Protein AF-A0A2T2ZWM8-F1 (afdb_monomer_lite)

Secondary structure (DSSP, 8-state):
-----HHHHHHHHHHHHHHTT-HHHHHHHHHHHHHHS---GGG--GGGGTTTHHHHHHHHHHHHHHHT-SSHHHHHHHHHHHHHHHHHHHHHHHHHHHHHHHHHHHSPPPPGGGGGGGGTTHHHHHHHHHHHHHHHHHHHHTT-S--EEEEE-TTS-EEEEEEHHHHHHHHHHHHHHHHHHHHHHHHHHHHHHHHHS------GGGGGGHHHHHHHHHHHHHHHHHTT-HHHHHHHHHHHHHHHHHHHHHHHHHHHHHHTSGGG--GGGGGGS-S-SSS------

Radius of gyration: 24.02 Å; chains: 1; bounding box: 72×67×71 Å

pLDDT: mean 78.78, std 18.76, range [29.7, 98.19]

Foldseek 3Di:
DDPDDPVNLVVVLVVLVVVLPDPPVLVCVLVVVCVVDVQDLLRLFLCNLVSLLVLLLSLQVLLVNLVVDPDLVSSVSSLVSSVVSLVRSLVVLVVSVVSVVVSVVVDPQPDLQCLLRLLSNLQNLLSSLSSQLSSLVSLLVSLPAQDWDFDQDPPRDGPDTDGPSNVSNVVSLVSSVVSLVVSVVSVVVSVVSVVPDPDRDDAPSLVSNLNSLVSSLSSLVSNCVSVVDPVSVVVSVVSVVVSVVSCVVNVVVCVVCVVVVVRVDDVVCVVVPDPPPPDDPDDDD

InterPro domains:
  IPR004695 Transporter protein SLAC1/Mae1/ Ssu1/TehA [PF03595] (25-255)
  IPR038665 Voltage-dependent anion channel superfamily [G3DSA:1.50.10.150] (10-266)
  IPR051629 Sulfite Efflux Tellurite-Resistance Transporter [PTHR31686] (21-277)

Structure (mmCIF, N/CA/C/O backbone):
data_AF-A0A2T2ZWM8-F1
#
_entry.id   AF-A0A2T2ZWM8-F1
#
loop_
_atom_site.group_PDB
_atom_site.id
_atom_site.type_symbol
_atom_site.label_atom_id
_atom_site.label_alt_id
_atom_site.label_comp_id
_atom_site.label_asym_id
_atom_site.label_entity_id
_atom_site.label_seq_id
_atom_site.pdbx_PDB_ins_code
_atom_site.Cartn_x
_atom_site.Cartn_y
_atom_site.Cartn_z
_atom_site.occupancy
_atom_site.B_iso_or_equiv
_atom_site.auth_seq_id
_atom_site.auth_comp_id
_atom_site.auth_asym_id
_atom_site.auth_atom_id
_atom_site.pdbx_PDB_model_num
ATOM 1 N N . MET A 1 1 ? -12.147 -3.488 -20.708 1.00 29.70 1 MET A N 1
ATOM 2 C CA . MET A 1 1 ? -11.881 -2.432 -21.707 1.00 29.70 1 MET A CA 1
ATOM 3 C C . MET A 1 1 ? -12.624 -1.173 -21.261 1.00 29.70 1 MET A C 1
ATOM 5 O O . MET A 1 1 ? -13.787 -1.007 -21.587 1.00 29.70 1 MET A O 1
ATOM 9 N N . PHE A 1 2 ? -12.012 -0.356 -20.396 1.00 32.88 2 PHE A N 1
ATOM 10 C CA . PHE A 1 2 ? -12.621 0.887 -19.904 1.00 32.88 2 PHE A CA 1
ATOM 11 C C . PHE A 1 2 ? -12.216 2.037 -20.835 1.00 32.88 2 PHE A C 1
ATOM 13 O O . PHE A 1 2 ? -11.044 2.407 -20.893 1.00 32.88 2 PHE A O 1
ATOM 20 N N . PHE A 1 3 ? -13.181 2.581 -21.578 1.00 32.62 3 PHE A N 1
ATOM 21 C CA . PHE A 1 3 ? -13.020 3.799 -22.373 1.00 32.62 3 PHE A CA 1
ATOM 22 C C . PHE A 1 3 ? -12.905 5.008 -21.430 1.00 32.62 3 PHE A C 1
ATOM 24 O O . PHE A 1 3 ? -13.900 5.603 -21.030 1.00 32.62 3 PHE A O 1
ATOM 31 N N . ILE A 1 4 ? -11.679 5.366 -21.048 1.00 40.75 4 ILE A N 1
ATOM 32 C CA . ILE A 1 4 ? -11.388 6.660 -20.419 1.00 40.75 4 ILE A CA 1
ATOM 33 C C . ILE A 1 4 ? -11.165 7.664 -21.552 1.00 40.75 4 ILE A C 1
ATOM 35 O O . ILE A 1 4 ? -10.303 7.449 -22.405 1.00 40.75 4 ILE A O 1
ATOM 39 N N . SER A 1 5 ? -11.954 8.741 -21.576 1.00 34.94 5 SER A N 1
ATOM 40 C CA . SER A 1 5 ? -11.908 9.742 -22.645 1.00 34.94 5 SER A CA 1
ATOM 41 C C . SER A 1 5 ? -10.516 10.397 -22.773 1.00 34.94 5 SER A C 1
ATOM 43 O O . SER A 1 5 ? -9.810 10.558 -21.767 1.00 34.94 5 SER A O 1
ATOM 45 N N . PRO A 1 6 ? -10.110 10.839 -23.981 1.00 47.59 6 PRO A N 1
ATOM 46 C CA . PRO A 1 6 ? -8.816 11.498 -24.212 1.00 47.59 6 PRO A CA 1
ATOM 47 C C . PRO A 1 6 ? -8.603 12.734 -23.321 1.00 47.59 6 PRO A C 1
ATOM 49 O O . PRO A 1 6 ? -7.484 13.039 -22.907 1.00 47.59 6 PRO A O 1
ATOM 52 N N . PHE A 1 7 ? -9.698 13.411 -22.968 1.00 37.28 7 PHE A N 1
ATOM 53 C CA . PHE A 1 7 ? -9.708 14.618 -22.145 1.00 37.28 7 PHE A CA 1
ATOM 54 C C . PHE A 1 7 ? -9.433 14.335 -20.657 1.00 37.28 7 PHE A C 1
ATOM 56 O O . PHE A 1 7 ? -8.682 15.073 -20.015 1.00 37.28 7 PHE A O 1
ATOM 63 N N . LEU A 1 8 ? -9.964 13.230 -20.111 1.00 43.44 8 LEU A N 1
ATOM 64 C CA . LEU A 1 8 ? -9.622 12.784 -18.754 1.00 43.44 8 LEU A CA 1
ATOM 65 C C . LEU A 1 8 ? -8.164 12.323 -18.681 1.00 43.44 8 LEU A C 1
ATOM 67 O O . LEU A 1 8 ? -7.463 12.675 -17.735 1.00 43.44 8 LEU A O 1
ATOM 71 N N . ARG A 1 9 ? -7.676 11.620 -19.712 1.00 52.88 9 ARG A N 1
ATOM 72 C CA . ARG A 1 9 ? -6.282 11.156 -19.780 1.00 52.88 9 ARG A CA 1
ATOM 73 C C . ARG A 1 9 ? -5.297 12.330 -19.719 1.00 52.88 9 ARG A C 1
ATOM 75 O O . ARG A 1 9 ? -4.332 12.249 -18.972 1.00 52.88 9 ARG A O 1
ATOM 82 N N . SER A 1 10 ? -5.576 13.447 -20.397 1.00 44.19 10 SER A N 1
ATOM 83 C CA . SER A 1 10 ? -4.724 14.649 -20.360 1.00 44.19 10 SER A CA 1
ATOM 84 C C . SER A 1 10 ? -4.744 15.386 -19.013 1.00 44.19 10 SER A C 1
ATOM 86 O O . SER A 1 10 ? -3.714 15.917 -18.604 1.00 44.19 10 SER A O 1
ATOM 88 N N . ARG A 1 11 ? -5.882 15.430 -18.304 1.00 45.09 11 ARG A N 1
ATOM 89 C CA . ARG A 1 11 ? -5.982 16.085 -16.985 1.00 45.09 11 ARG A CA 1
ATOM 90 C C . ARG A 1 11 ? -5.386 15.247 -15.861 1.00 45.09 11 ARG A C 1
ATOM 92 O O . ARG A 1 11 ? -4.700 15.804 -15.014 1.00 45.09 11 ARG A O 1
ATOM 99 N N . THR A 1 12 ? -5.573 13.929 -15.866 1.00 49.12 12 THR A N 1
ATOM 100 C CA . THR A 1 12 ? -4.902 13.035 -14.907 1.00 49.12 12 THR A CA 1
ATOM 101 C C . THR A 1 12 ? -3.395 13.029 -15.144 1.00 49.12 12 THR A C 1
ATOM 103 O O . THR A 1 12 ? -2.633 13.098 -14.186 1.00 49.12 12 THR A O 1
ATOM 106 N N . LEU A 1 13 ? -2.961 13.061 -16.410 1.00 47.16 13 LEU A N 1
ATOM 107 C CA . LE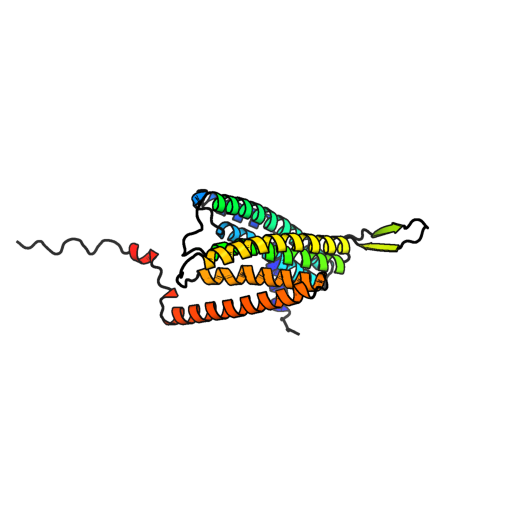U A 1 13 ? -1.557 13.248 -16.766 1.00 47.16 13 LEU A CA 1
ATOM 108 C C . LEU A 1 13 ? -1.027 14.588 -16.250 1.00 47.16 13 LEU A C 1
ATOM 110 O O . LEU A 1 13 ? 0.036 14.617 -15.648 1.00 47.16 13 LEU A O 1
ATOM 114 N N . LEU A 1 14 ? -1.770 15.686 -16.411 1.00 46.53 14 LEU A N 1
ATOM 115 C CA . LEU A 1 14 ? -1.386 17.003 -15.893 1.00 46.53 14 LEU A CA 1
ATOM 116 C C . LEU A 1 14 ? -1.375 17.074 -14.363 1.00 46.53 14 LEU A C 1
ATOM 118 O O . LEU A 1 14 ? -0.483 17.707 -13.818 1.00 46.53 14 LEU A O 1
ATOM 122 N N . ILE A 1 15 ? -2.306 16.428 -13.657 1.00 51.41 15 ILE A N 1
ATOM 123 C CA . ILE A 1 15 ? -2.359 16.403 -12.183 1.00 51.41 15 ILE A CA 1
ATOM 124 C C . ILE A 1 15 ? -1.225 15.546 -11.619 1.00 51.41 15 ILE A C 1
ATOM 126 O O . ILE A 1 15 ? -0.493 16.004 -10.751 1.00 51.41 15 ILE A O 1
ATOM 130 N N . VAL A 1 16 ? -1.002 14.348 -12.163 1.00 48.94 16 VAL A N 1
ATOM 131 C CA . VAL A 1 16 ? 0.116 13.494 -11.744 1.00 48.94 16 VAL A CA 1
ATOM 132 C C . VAL A 1 16 ? 1.445 14.171 -12.085 1.00 48.94 16 VAL A C 1
ATOM 134 O O . VAL A 1 16 ? 2.291 14.310 -11.212 1.00 48.94 16 VAL A O 1
ATOM 137 N N . THR A 1 17 ? 1.608 14.722 -13.293 1.00 48.53 17 THR A N 1
ATOM 138 C CA . THR A 1 17 ? 2.829 15.465 -13.658 1.00 48.53 17 THR A CA 1
ATOM 139 C C . THR A 1 17 ? 3.005 16.778 -12.888 1.00 48.53 17 THR A C 1
ATOM 141 O O . THR A 1 17 ? 4.141 17.192 -12.690 1.00 48.53 17 THR A O 1
ATOM 144 N N . SER A 1 18 ? 1.942 17.440 -12.414 1.00 46.66 18 SER A N 1
ATOM 145 C CA . SER A 1 18 ? 2.055 18.645 -11.570 1.00 46.66 18 SER A CA 1
ATOM 146 C C . SER A 1 18 ? 2.316 18.323 -10.098 1.00 46.66 18 SER A C 1
ATOM 148 O O . SER A 1 18 ? 3.098 19.035 -9.473 1.00 46.66 18 SER A O 1
ATOM 150 N N . SER A 1 19 ? 1.797 17.215 -9.564 1.00 49.31 19 SER A N 1
ATOM 151 C CA . SER A 1 19 ? 2.208 16.670 -8.260 1.00 49.31 19 SER A CA 1
ATOM 152 C C . SER A 1 19 ? 3.641 16.117 -8.276 1.00 49.31 19 SER A C 1
ATOM 154 O O . SER A 1 19 ? 4.326 16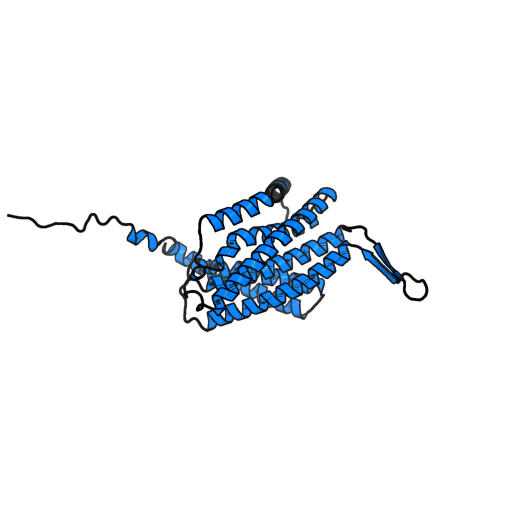.163 -7.259 1.00 49.31 19 SER A O 1
ATOM 156 N N . LEU A 1 20 ? 4.129 15.664 -9.437 1.00 51.44 20 LEU A N 1
ATOM 157 C CA . LEU A 1 20 ? 5.520 15.249 -9.665 1.00 51.44 20 LEU A CA 1
ATOM 158 C C . LEU A 1 20 ? 6.510 16.433 -9.746 1.00 51.44 20 LEU A C 1
ATOM 160 O O . LEU A 1 20 ? 7.710 16.228 -9.581 1.00 51.44 20 LEU A O 1
ATOM 164 N N . LYS A 1 21 ? 6.046 17.670 -9.995 1.00 47.12 21 LYS A N 1
ATOM 165 C CA . LYS A 1 21 ? 6.921 18.830 -10.271 1.00 47.12 21 LYS A CA 1
ATOM 166 C C . LYS A 1 21 ? 7.598 19.453 -9.050 1.00 47.12 21 LYS A C 1
ATOM 168 O O . LYS A 1 21 ? 8.451 20.317 -9.231 1.00 47.12 21 LYS A O 1
ATOM 173 N N . SER A 1 22 ? 7.287 19.045 -7.819 1.00 54.62 22 SER A N 1
ATOM 174 C CA . SER A 1 22 ? 8.101 19.491 -6.685 1.00 54.62 22 SER A CA 1
ATOM 175 C C . SER A 1 22 ? 8.043 18.528 -5.495 1.00 54.62 22 SER A C 1
ATOM 177 O O . SER A 1 22 ? 7.267 18.745 -4.563 1.00 54.62 22 SER A O 1
ATOM 179 N N . PRO A 1 23 ? 8.902 17.491 -5.457 1.00 60.31 23 PRO A N 1
ATOM 180 C CA . PRO A 1 23 ? 9.204 16.774 -4.211 1.00 60.31 23 PRO A CA 1
ATOM 181 C C . PRO A 1 23 ? 9.582 17.734 -3.063 1.00 60.31 23 PRO A C 1
ATOM 183 O O . PRO A 1 23 ? 9.291 17.460 -1.900 1.00 60.31 23 PRO A O 1
ATOM 186 N N . CYS A 1 24 ? 10.121 18.915 -3.390 1.00 52.25 24 CYS A N 1
ATOM 187 C CA . CYS A 1 24 ? 10.362 19.999 -2.442 1.00 52.25 24 CYS A CA 1
ATOM 188 C C . CYS A 1 24 ? 9.079 20.523 -1.775 1.00 52.25 24 CYS A C 1
ATOM 190 O O . CYS A 1 24 ? 9.106 20.809 -0.586 1.00 52.25 24 CYS A O 1
ATOM 192 N N . PHE A 1 25 ? 7.943 20.613 -2.477 1.00 59.38 25 PHE A N 1
ATOM 193 C CA . PHE A 1 25 ? 6.682 21.069 -1.874 1.00 59.38 25 PHE A CA 1
ATOM 194 C C . PHE A 1 25 ? 6.128 20.050 -0.868 1.00 59.38 25 PHE A C 1
ATOM 196 O O . PHE A 1 25 ? 5.630 20.435 0.189 1.00 59.38 25 PHE A O 1
ATOM 203 N N . PHE A 1 26 ? 6.291 18.751 -1.146 1.00 62.34 26 PHE A N 1
ATOM 204 C CA . PHE A 1 26 ? 5.959 17.675 -0.203 1.00 62.34 26 PHE A CA 1
ATOM 205 C C . PHE A 1 26 ? 6.828 17.721 1.059 1.00 62.34 26 PHE A C 1
ATOM 207 O O . PHE A 1 26 ? 6.301 17.638 2.171 1.00 62.34 26 PHE A O 1
ATOM 214 N N . LEU A 1 27 ? 8.141 17.908 0.898 1.00 61.75 27 LEU A N 1
ATOM 215 C CA . LEU A 1 27 ? 9.078 18.101 2.008 1.00 61.75 27 LEU A CA 1
ATOM 216 C C . LEU A 1 27 ? 8.726 19.348 2.831 1.00 61.75 27 LEU A C 1
ATOM 218 O O . LEU A 1 27 ? 8.598 19.259 4.048 1.00 61.75 27 LEU A O 1
ATOM 222 N N . ILE A 1 28 ? 8.495 20.490 2.176 1.00 61.53 28 ILE A N 1
ATOM 223 C CA . ILE A 1 28 ? 8.154 21.761 2.834 1.00 61.53 28 ILE A CA 1
ATOM 224 C C . ILE A 1 28 ? 6.822 21.651 3.582 1.00 61.53 28 ILE A C 1
ATOM 226 O O . ILE A 1 28 ? 6.737 22.090 4.725 1.00 61.53 28 ILE A O 1
ATOM 230 N N . SER A 1 29 ? 5.794 21.038 2.990 1.00 60.88 29 SER A N 1
ATOM 231 C CA . SER A 1 29 ? 4.493 20.852 3.644 1.00 60.88 29 SER A CA 1
ATOM 232 C C . SER A 1 29 ? 4.589 19.918 4.855 1.00 60.88 29 SER A C 1
ATOM 234 O O . SER A 1 29 ? 4.066 20.245 5.922 1.00 60.88 29 SER A O 1
ATOM 236 N N . SER A 1 30 ? 5.327 18.810 4.733 1.00 61.34 30 SER A N 1
ATOM 237 C CA . SER A 1 30 ? 5.521 17.847 5.827 1.00 61.34 30 SER A CA 1
ATOM 238 C C . SER A 1 30 ? 6.303 18.464 6.989 1.00 61.34 30 SER A C 1
ATOM 240 O O . SER A 1 30 ? 5.866 18.396 8.138 1.00 61.34 30 SER A O 1
ATOM 242 N N . ILE A 1 31 ? 7.415 19.144 6.692 1.00 64.25 31 ILE A N 1
ATOM 243 C CA . ILE A 1 31 ? 8.234 19.849 7.688 1.00 64.25 31 ILE A CA 1
ATOM 244 C C . ILE A 1 31 ? 7.425 20.983 8.331 1.00 64.25 31 ILE A C 1
ATOM 246 O O . ILE A 1 31 ? 7.411 21.112 9.553 1.00 64.25 31 ILE A O 1
ATOM 250 N N . SER A 1 32 ? 6.691 21.771 7.541 1.00 59.12 32 SER A N 1
ATOM 251 C CA . SER A 1 32 ? 5.863 22.870 8.050 1.00 59.12 32 SER A CA 1
ATOM 252 C C . SER A 1 32 ? 4.754 22.370 8.982 1.00 59.12 32 SER A C 1
ATOM 254 O O . SER A 1 32 ? 4.559 22.944 10.054 1.00 59.12 32 SER A O 1
ATOM 256 N N . SER A 1 33 ? 4.085 21.261 8.646 1.00 60.44 33 SER A N 1
ATOM 257 C CA . SER A 1 33 ? 3.062 20.649 9.504 1.00 60.44 33 SER A CA 1
ATOM 258 C C . SER A 1 33 ? 3.635 20.181 10.846 1.00 60.44 33 SER A C 1
ATOM 260 O O . SER A 1 33 ? 3.032 20.429 11.890 1.00 60.44 33 SER A O 1
ATOM 262 N N . ILE A 1 34 ? 4.811 19.543 10.833 1.00 62.50 34 ILE A N 1
ATOM 263 C CA . ILE A 1 34 ? 5.496 19.067 12.048 1.00 62.50 34 ILE A CA 1
ATOM 264 C C . ILE A 1 34 ? 5.968 20.246 12.911 1.00 62.50 34 ILE A C 1
ATOM 266 O O . ILE A 1 34 ? 5.839 20.217 14.134 1.00 62.50 34 ILE A O 1
ATOM 270 N N . HIS A 1 35 ? 6.473 21.317 12.294 1.00 58.19 35 HIS A N 1
ATOM 271 C CA . HIS A 1 35 ? 6.904 22.514 13.018 1.00 58.19 35 HIS A CA 1
ATOM 272 C C . HIS A 1 35 ? 5.746 23.266 13.678 1.00 58.19 35 HIS A C 1
ATOM 274 O O . HIS A 1 35 ? 5.922 23.841 14.754 1.00 58.19 35 HIS A O 1
ATOM 280 N N . ARG A 1 36 ? 4.572 23.284 13.038 1.00 56.03 36 ARG A N 1
ATOM 281 C CA . ARG A 1 36 ? 3.408 24.049 13.503 1.00 56.03 36 ARG A CA 1
ATOM 282 C C . ARG A 1 36 ? 2.653 23.349 14.631 1.00 56.03 36 ARG A C 1
ATOM 284 O O . ARG A 1 36 ? 2.129 24.016 15.518 1.00 56.03 36 ARG A O 1
ATOM 291 N N . HIS A 1 37 ? 2.642 22.021 14.625 1.00 54.88 37 HIS A N 1
ATOM 292 C CA . HIS A 1 37 ? 2.052 21.199 15.673 1.00 54.88 37 HIS A CA 1
ATOM 293 C C . HIS A 1 37 ? 3.162 20.392 16.326 1.00 54.88 37 HIS A C 1
ATOM 295 O O . HIS A 1 37 ? 3.385 19.270 15.906 1.00 54.88 37 HIS A O 1
ATOM 301 N N . ARG A 1 38 ? 3.875 20.953 17.315 1.00 55.53 38 ARG A N 1
ATOM 302 C CA . ARG A 1 38 ? 4.886 20.216 18.093 1.00 55.53 38 ARG A CA 1
ATOM 303 C C . ARG A 1 38 ? 4.198 19.114 18.904 1.00 55.53 38 ARG A C 1
ATOM 305 O O . ARG A 1 38 ? 3.709 19.413 19.997 1.00 55.53 38 ARG A O 1
ATOM 312 N N . PRO A 1 39 ? 4.125 17.862 18.425 1.00 58.22 39 PRO A N 1
ATOM 313 C CA . PRO A 1 39 ? 3.429 16.830 19.162 1.00 58.22 39 PRO A CA 1
ATOM 314 C C . PRO A 1 39 ? 4.366 16.444 20.304 1.00 58.22 39 PRO A C 1
ATOM 316 O O . PRO A 1 39 ? 5.527 16.101 20.076 1.00 58.22 39 PRO A O 1
ATOM 319 N N . GLN A 1 40 ? 3.902 16.519 21.548 1.00 58.97 40 GLN A N 1
ATOM 320 C CA . GLN A 1 40 ? 4.641 15.878 22.634 1.00 58.97 40 GLN A CA 1
ATOM 321 C C . GLN A 1 40 ? 4.774 14.383 22.298 1.00 58.97 40 GLN A C 1
ATOM 323 O O . GLN A 1 40 ? 3.848 13.806 21.732 1.00 58.97 40 GLN A O 1
ATOM 328 N N . LEU A 1 41 ? 5.891 13.734 22.646 1.00 56.03 41 LEU A N 1
ATOM 329 C CA . LEU A 1 41 ? 6.135 12.312 22.334 1.00 56.03 41 LEU A CA 1
ATOM 330 C C . LEU A 1 41 ? 4.973 11.391 22.761 1.00 56.03 41 LEU A C 1
ATOM 332 O O . LEU A 1 41 ? 4.642 10.438 22.056 1.00 56.03 41 LEU A O 1
ATOM 336 N N . GLN A 1 42 ? 4.282 11.735 23.851 1.00 51.78 42 GLN A N 1
ATOM 337 C CA . GLN A 1 42 ? 3.083 11.045 24.342 1.00 51.78 42 GLN A CA 1
ATOM 338 C C . GLN A 1 42 ? 1.875 11.134 23.386 1.00 51.78 42 GLN A C 1
ATOM 340 O O . GLN A 1 42 ? 1.053 10.218 23.331 1.00 51.78 42 GLN A O 1
ATOM 345 N N . GLN A 1 43 ? 1.783 12.213 22.606 1.00 58.97 43 GLN A N 1
ATOM 346 C CA . GLN A 1 43 ? 0.733 12.489 21.618 1.00 58.97 43 GLN A CA 1
ATOM 347 C C . GLN A 1 43 ? 1.101 12.011 20.204 1.00 58.97 43 GLN A C 1
ATOM 349 O O . GLN A 1 43 ? 0.341 12.235 19.260 1.00 58.97 43 GLN A O 1
ATOM 354 N N . THR A 1 44 ? 2.247 11.341 20.035 1.00 64.62 44 THR A N 1
ATOM 355 C CA . THR A 1 44 ? 2.645 10.746 18.753 1.00 64.62 44 THR A CA 1
ATOM 356 C C . THR A 1 44 ? 1.632 9.669 18.372 1.00 64.62 44 THR A C 1
ATOM 358 O O . THR A 1 44 ? 1.574 8.596 18.977 1.00 64.62 44 THR A O 1
ATOM 361 N N . THR A 1 45 ? 0.805 9.966 17.375 1.00 69.44 45 THR A N 1
ATOM 362 C CA . THR A 1 45 ? -0.177 9.035 16.817 1.00 69.44 45 THR A CA 1
ATOM 363 C C . THR A 1 45 ? 0.248 8.625 15.416 1.00 69.44 45 THR A C 1
ATOM 365 O O . THR A 1 45 ? 0.972 9.348 14.729 1.00 69.44 45 THR A O 1
ATOM 368 N N . ALA A 1 46 ? -0.256 7.484 14.948 1.00 71.31 46 ALA A N 1
ATOM 369 C CA . ALA A 1 46 ? -0.022 7.044 13.576 1.00 71.31 46 ALA A CA 1
ATOM 370 C C . ALA A 1 46 ? -0.601 8.015 12.518 1.00 71.31 46 ALA A C 1
ATOM 372 O O . ALA A 1 46 ? -0.303 7.885 11.335 1.00 71.31 46 ALA A O 1
ATOM 373 N N . ALA A 1 47 ? -1.357 9.042 12.931 1.00 73.62 47 ALA A N 1
ATOM 374 C CA . ALA A 1 47 ? -1.789 10.143 12.072 1.00 73.62 47 ALA A CA 1
ATOM 375 C C . ALA A 1 47 ? -0.621 10.962 11.490 1.00 73.62 47 ALA A C 1
ATOM 377 O O . ALA A 1 47 ? -0.797 11.609 10.461 1.00 73.62 47 ALA A O 1
ATOM 378 N N . LEU A 1 48 ? 0.584 10.893 12.072 1.00 80.25 48 LEU A N 1
ATOM 379 C CA . LEU A 1 48 ? 1.786 11.490 11.474 1.00 80.25 48 LEU A CA 1
ATOM 380 C C . LEU A 1 48 ? 2.126 10.901 10.096 1.00 80.25 48 LEU A C 1
ATOM 382 O O . LEU A 1 48 ? 2.834 11.540 9.324 1.00 80.25 48 LEU A O 1
ATOM 386 N N . LEU A 1 49 ? 1.588 9.725 9.756 1.00 81.31 49 LEU A N 1
ATOM 387 C CA . LEU A 1 49 ? 1.726 9.124 8.430 1.00 81.31 49 LEU A CA 1
ATOM 388 C C . LEU A 1 49 ? 0.869 9.817 7.360 1.00 81.31 49 LEU A C 1
ATOM 390 O O . LEU A 1 49 ? 1.186 9.708 6.179 1.00 81.31 49 LEU A O 1
ATOM 394 N N . LEU A 1 50 ? -0.187 10.547 7.736 1.00 80.75 50 LEU A N 1
ATOM 395 C CA . LEU A 1 50 ? -1.119 11.184 6.795 1.00 80.75 50 LEU A CA 1
ATOM 396 C C . LEU A 1 50 ? -0.461 12.125 5.766 1.00 80.75 50 LEU A C 1
ATOM 398 O O . LEU A 1 50 ? -0.854 12.049 4.606 1.00 80.75 50 LEU A O 1
ATOM 402 N N . PRO A 1 51 ? 0.519 12.986 6.110 1.00 78.19 51 PRO A N 1
ATOM 403 C CA . PRO A 1 51 ? 1.217 13.806 5.113 1.00 78.19 51 PRO A CA 1
ATOM 404 C C . PRO A 1 51 ? 2.210 13.021 4.240 1.00 78.19 51 PRO A C 1
ATOM 406 O O . PRO A 1 51 ? 2.539 13.468 3.144 1.00 78.19 51 PRO A O 1
ATOM 409 N N . VAL A 1 52 ? 2.675 11.853 4.692 1.00 83.88 52 VAL A N 1
ATOM 41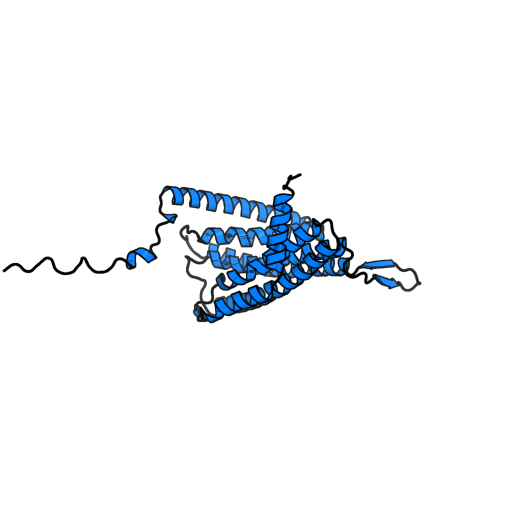0 C CA . VAL A 1 52 ? 3.740 11.081 4.026 1.00 83.88 52 VAL A CA 1
ATOM 411 C C . VAL A 1 52 ? 3.181 10.024 3.072 1.00 83.88 52 VAL A C 1
ATOM 413 O O . VAL A 1 52 ? 3.660 9.875 1.949 1.00 83.88 52 VAL A O 1
ATOM 416 N N . VAL A 1 53 ? 2.123 9.321 3.482 1.00 87.06 53 VAL A N 1
ATOM 417 C CA . VAL A 1 53 ? 1.464 8.262 2.697 1.00 87.06 53 VAL A CA 1
ATOM 418 C C . VAL A 1 53 ? 1.075 8.713 1.278 1.00 87.06 53 VAL A C 1
ATOM 420 O O . VAL A 1 53 ? 1.302 7.936 0.348 1.00 87.06 53 VAL A O 1
ATOM 423 N N . PRO A 1 54 ? 0.560 9.940 1.036 1.00 87.69 54 PRO A N 1
ATOM 424 C CA . PRO A 1 54 ? 0.238 10.404 -0.311 1.00 87.69 54 PRO A CA 1
ATOM 425 C C . PRO A 1 54 ? 1.419 10.367 -1.286 1.00 87.69 54 PRO A C 1
ATOM 427 O O . PRO A 1 54 ? 1.198 10.113 -2.466 1.00 87.69 54 PRO A O 1
ATOM 430 N N . ALA A 1 55 ? 2.660 10.560 -0.824 1.00 89.31 55 ALA A N 1
ATOM 431 C CA . ALA A 1 55 ? 3.843 10.454 -1.682 1.00 89.31 55 ALA A CA 1
ATOM 432 C C . ALA A 1 55 ? 4.067 9.008 -2.163 1.00 89.31 55 ALA A C 1
ATOM 434 O O . ALA A 1 55 ? 4.299 8.776 -3.350 1.00 89.31 55 ALA A O 1
ATOM 435 N N . VAL A 1 56 ? 3.905 8.026 -1.271 1.00 92.50 56 VAL A N 1
ATOM 436 C CA . VAL A 1 56 ? 4.001 6.592 -1.606 1.00 92.50 56 VAL A CA 1
ATOM 437 C C . VAL A 1 56 ? 2.844 6.167 -2.522 1.00 92.50 56 VAL A C 1
ATOM 439 O O . VAL A 1 56 ? 3.031 5.421 -3.484 1.00 92.50 56 VAL A O 1
ATOM 442 N N . VAL A 1 57 ? 1.638 6.698 -2.289 1.00 92.81 57 VAL A N 1
ATOM 443 C CA . VAL A 1 57 ? 0.476 6.472 -3.166 1.00 92.81 57 VAL A CA 1
ATOM 444 C C . VAL A 1 57 ? 0.693 7.072 -4.556 1.00 92.81 57 VAL A C 1
ATOM 446 O O . VAL A 1 57 ? 0.396 6.419 -5.561 1.00 92.81 57 VAL A O 1
ATOM 449 N N . ALA A 1 58 ? 1.238 8.287 -4.629 1.00 91.00 58 ALA A N 1
ATOM 450 C CA . ALA A 1 58 ? 1.579 8.944 -5.885 1.00 91.00 58 ALA A CA 1
ATOM 451 C C . ALA A 1 58 ? 2.643 8.157 -6.657 1.00 91.00 58 ALA A C 1
ATOM 453 O O . ALA A 1 58 ? 2.499 7.984 -7.864 1.00 91.00 58 ALA A O 1
ATOM 454 N N . SER A 1 59 ? 3.648 7.614 -5.967 1.00 94.62 59 SER A N 1
ATOM 455 C CA . SER A 1 59 ? 4.652 6.731 -6.565 1.00 94.62 59 SER A CA 1
ATOM 456 C C . SER A 1 59 ? 4.031 5.483 -7.207 1.00 94.62 59 SER A C 1
ATOM 458 O O . SER A 1 59 ? 4.238 5.228 -8.394 1.00 94.62 59 SER A O 1
ATOM 460 N N . ALA A 1 60 ? 3.197 4.744 -6.469 1.00 95.00 60 ALA A N 1
ATOM 461 C CA . ALA A 1 60 ? 2.513 3.567 -7.006 1.00 95.00 60 ALA A CA 1
ATOM 462 C C . ALA A 1 60 ? 1.639 3.906 -8.224 1.00 95.00 60 ALA A C 1
ATOM 464 O O . ALA A 1 60 ? 1.647 3.204 -9.237 1.00 95.00 60 ALA A O 1
ATOM 465 N N . SER A 1 61 ? 0.894 5.011 -8.128 1.00 94.31 61 SER A N 1
ATOM 466 C CA . SER A 1 61 ? 0.030 5.501 -9.205 1.00 94.31 61 SER A CA 1
ATOM 467 C C . SER A 1 61 ? 0.848 5.907 -10.431 1.00 94.31 61 SER A C 1
ATOM 469 O O . SER A 1 61 ? 0.448 5.626 -11.559 1.00 94.31 61 SER A O 1
ATOM 471 N N . GLY A 1 62 ? 2.013 6.521 -10.216 1.00 91.31 62 GLY A N 1
ATOM 472 C CA . GLY A 1 62 ? 2.976 6.859 -11.255 1.00 91.31 62 GLY A CA 1
ATOM 473 C C . GLY A 1 62 ? 3.538 5.623 -11.955 1.00 91.31 62 GLY A C 1
ATOM 474 O O . GLY A 1 62 ? 3.642 5.629 -13.176 1.00 91.31 62 GLY A O 1
ATOM 475 N N . GLY A 1 63 ? 3.781 4.525 -11.232 1.00 93.50 63 GLY A N 1
ATOM 476 C CA . GLY A 1 63 ? 4.144 3.236 -11.829 1.00 93.50 63 GLY A CA 1
ATOM 477 C C . GLY A 1 63 ? 3.045 2.650 -12.725 1.00 93.50 63 GLY A C 1
ATOM 478 O O . GLY A 1 63 ? 3.322 2.182 -13.826 1.00 93.50 63 GLY A O 1
ATOM 479 N N . ILE A 1 64 ? 1.777 2.713 -12.311 1.00 94.62 64 ILE A N 1
ATOM 480 C CA . ILE A 1 64 ? 0.646 2.283 -13.161 1.00 94.62 64 ILE A CA 1
ATOM 481 C C . ILE A 1 64 ? 0.527 3.186 -14.396 1.00 94.62 64 ILE A C 1
ATOM 483 O O . ILE A 1 64 ? 0.306 2.709 -15.509 1.00 94.62 64 ILE A O 1
ATOM 487 N N . LEU A 1 65 ? 0.688 4.498 -14.211 1.00 92.88 65 LEU A N 1
ATOM 488 C CA . LEU A 1 65 ? 0.626 5.473 -15.293 1.00 92.88 65 LEU A CA 1
ATOM 489 C C . LEU A 1 65 ? 1.761 5.271 -16.300 1.00 92.88 65 LEU A C 1
ATOM 491 O O . LEU A 1 65 ? 1.501 5.285 -17.499 1.00 92.88 65 LEU A O 1
ATOM 495 N N . ALA A 1 66 ? 2.990 5.051 -15.830 1.00 91.75 66 ALA A N 1
ATOM 496 C CA . ALA A 1 66 ? 4.162 4.831 -16.670 1.00 91.75 66 ALA A CA 1
ATOM 497 C C . ALA A 1 66 ? 3.980 3.628 -17.607 1.00 91.75 66 ALA A C 1
ATOM 499 O O . ALA A 1 66 ? 4.315 3.735 -18.783 1.00 91.75 66 ALA A O 1
ATOM 500 N N . ALA A 1 67 ? 3.348 2.549 -17.129 1.00 92.44 67 ALA A N 1
ATOM 501 C CA . ALA A 1 67 ? 3.004 1.380 -17.945 1.00 92.44 67 ALA A CA 1
ATOM 502 C C . ALA A 1 67 ? 1.998 1.687 -19.074 1.00 92.44 67 ALA A C 1
ATOM 504 O O . ALA A 1 67 ? 1.961 1.001 -20.090 1.00 92.44 67 ALA A O 1
ATOM 505 N N . ALA A 1 68 ? 1.154 2.708 -18.901 1.00 92.12 68 ALA A N 1
ATOM 506 C CA . ALA A 1 68 ? 0.098 3.066 -19.847 1.00 92.12 68 ALA A CA 1
ATOM 507 C C . ALA A 1 68 ? 0.492 4.192 -20.823 1.00 92.12 68 ALA A C 1
ATOM 509 O O . ALA A 1 68 ? -0.325 4.583 -21.670 1.00 92.12 68 ALA A O 1
ATOM 510 N N . LEU A 1 69 ? 1.698 4.761 -20.689 1.00 88.62 69 LEU A N 1
ATOM 511 C CA . LEU A 1 69 ? 2.148 5.886 -21.504 1.00 88.62 69 LEU A CA 1
ATOM 512 C C . LEU A 1 69 ? 2.690 5.426 -22.864 1.00 88.62 69 LEU A C 1
ATOM 514 O O . LEU A 1 69 ? 3.576 4.579 -22.910 1.00 88.62 69 LEU A O 1
ATOM 518 N N . PRO A 1 70 ? 2.232 6.026 -23.981 1.00 87.00 70 PRO A N 1
ATOM 519 C CA . PRO A 1 70 ? 2.683 5.632 -25.317 1.00 87.00 70 PRO A CA 1
ATOM 520 C C . PRO A 1 70 ? 4.095 6.141 -25.636 1.00 87.00 70 PRO A C 1
ATOM 522 O O . PRO A 1 70 ? 4.815 5.550 -26.433 1.00 87.00 70 PRO A O 1
ATOM 525 N N . THR A 1 71 ? 4.502 7.264 -25.038 1.00 90.38 71 THR A N 1
ATOM 526 C CA . THR A 1 71 ? 5.803 7.886 -25.294 1.00 90.38 71 THR A CA 1
ATOM 527 C C . THR A 1 71 ? 6.823 7.402 -24.271 1.00 90.38 71 THR A C 1
ATOM 529 O O . THR A 1 71 ? 6.711 7.731 -23.089 1.00 90.38 71 THR A O 1
ATOM 532 N N . ARG A 1 72 ? 7.874 6.715 -24.737 1.00 88.75 72 ARG A N 1
ATOM 533 C CA . ARG A 1 72 ? 8.964 6.201 -23.887 1.00 88.75 72 ARG A CA 1
ATOM 534 C C . ARG A 1 72 ? 9.592 7.276 -22.998 1.00 88.75 72 ARG A C 1
ATOM 536 O O . ARG A 1 72 ? 9.804 7.032 -21.819 1.00 88.75 72 ARG A O 1
ATOM 543 N N . SER A 1 73 ? 9.841 8.473 -23.534 1.00 87.25 73 SER A N 1
ATOM 544 C CA . SER A 1 73 ? 10.405 9.586 -22.754 1.00 87.25 73 SER A CA 1
ATOM 545 C C . SER A 1 73 ? 9.524 9.947 -21.549 1.00 87.25 73 SER A C 1
ATOM 547 O O . SER A 1 73 ? 10.014 9.971 -20.423 1.00 87.25 73 SER A O 1
ATOM 549 N N . HIS A 1 74 ? 8.211 10.115 -21.748 1.00 87.44 74 HIS A N 1
ATOM 550 C CA . HIS A 1 74 ? 7.280 10.391 -20.650 1.00 87.44 74 HIS A CA 1
ATOM 551 C C . HIS A 1 74 ? 7.174 9.225 -19.658 1.00 87.44 74 HIS A C 1
ATOM 553 O O . HIS A 1 74 ? 7.083 9.465 -18.453 1.00 87.44 74 HIS A O 1
ATOM 559 N N . ALA A 1 75 ? 7.200 7.979 -20.140 1.00 89.06 75 ALA A N 1
ATOM 560 C CA . ALA A 1 75 ? 7.179 6.793 -19.286 1.00 89.06 75 ALA A CA 1
ATOM 561 C C . ALA A 1 75 ? 8.418 6.736 -18.378 1.00 89.06 75 ALA A C 1
ATOM 563 O O . ALA A 1 75 ? 8.284 6.581 -17.167 1.00 89.06 75 ALA A O 1
ATOM 564 N N . VAL A 1 76 ? 9.607 6.973 -18.939 1.00 89.88 76 VAL A N 1
ATOM 565 C CA . VAL A 1 76 ? 10.878 7.006 -18.202 1.00 89.88 76 VAL A CA 1
ATOM 566 C C . VAL A 1 76 ? 10.913 8.147 -17.185 1.00 89.88 76 VAL A C 1
ATOM 568 O O . VAL A 1 76 ? 11.276 7.920 -16.033 1.00 89.88 76 VAL A O 1
ATOM 571 N N . THR A 1 77 ? 10.501 9.363 -17.557 1.00 88.00 77 THR A N 1
ATOM 572 C CA . THR A 1 77 ? 10.436 10.480 -16.599 1.00 88.00 77 THR A CA 1
ATOM 573 C C . THR A 1 77 ? 9.481 10.161 -15.452 1.00 88.00 77 THR A C 1
ATOM 575 O O . THR A 1 77 ? 9.839 10.348 -14.291 1.00 88.00 77 THR A O 1
ATOM 578 N N . THR A 1 78 ? 8.299 9.619 -15.761 1.00 89.06 78 THR A N 1
ATOM 579 C CA . THR A 1 78 ? 7.310 9.225 -14.746 1.00 89.06 78 THR A CA 1
ATOM 580 C C . THR A 1 78 ? 7.863 8.135 -13.828 1.00 89.06 78 THR A C 1
ATOM 582 O O . THR A 1 78 ? 7.698 8.230 -12.612 1.00 89.06 78 THR A O 1
ATOM 585 N N . LEU A 1 79 ? 8.567 7.140 -14.378 1.00 92.81 79 LEU A N 1
ATOM 586 C CA . LEU A 1 79 ? 9.226 6.075 -13.621 1.00 92.81 79 LEU A CA 1
ATOM 587 C C . LEU A 1 79 ? 10.264 6.644 -12.642 1.00 92.81 79 LEU A C 1
ATOM 589 O O . LEU A 1 79 ? 10.188 6.370 -11.445 1.00 92.81 79 LEU A O 1
ATOM 593 N N . ILE A 1 80 ? 11.184 7.488 -13.124 1.00 92.00 80 ILE A N 1
ATOM 594 C CA . ILE A 1 80 ? 12.235 8.107 -12.297 1.00 92.00 80 ILE A CA 1
ATOM 595 C C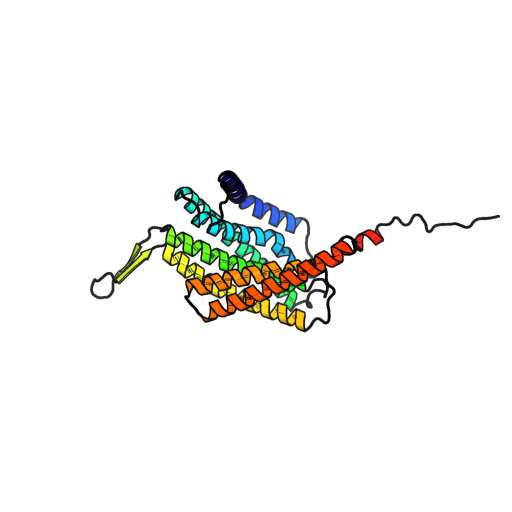 . ILE A 1 80 ? 11.615 8.924 -11.165 1.00 92.00 80 ILE A C 1
ATOM 597 O O . ILE A 1 80 ? 11.992 8.764 -10.005 1.00 92.00 80 ILE A O 1
ATOM 601 N N . THR A 1 81 ? 10.638 9.785 -11.466 1.00 89.12 81 THR A N 1
ATOM 602 C CA . THR A 1 81 ? 10.020 10.596 -10.410 1.00 89.12 81 THR A CA 1
ATOM 603 C C . THR A 1 81 ? 9.246 9.735 -9.413 1.00 89.12 81 THR A C 1
ATOM 605 O O . THR A 1 81 ? 9.242 10.035 -8.222 1.00 89.12 81 THR A O 1
ATOM 608 N N . SER A 1 82 ? 8.645 8.633 -9.861 1.00 93.31 82 SER A N 1
ATOM 609 C CA . SER A 1 82 ? 7.956 7.698 -8.971 1.00 93.31 82 SER A CA 1
ATOM 610 C C . SER A 1 82 ? 8.923 6.979 -8.028 1.00 93.31 82 SER A C 1
ATOM 612 O O . SER A 1 82 ? 8.599 6.834 -6.851 1.00 93.31 82 SER A O 1
ATOM 614 N N . TYR A 1 83 ? 10.128 6.610 -8.478 1.00 95.38 83 TYR A N 1
ATOM 615 C CA . TYR A 1 83 ? 11.183 6.096 -7.592 1.00 95.38 83 TYR A CA 1
ATOM 616 C C . TYR A 1 83 ? 11.633 7.136 -6.557 1.00 95.38 83 TYR A C 1
ATOM 618 O O . TYR A 1 83 ? 11.802 6.799 -5.387 1.00 95.38 83 TYR A O 1
ATOM 626 N N . VAL A 1 84 ? 11.772 8.408 -6.948 1.00 93.31 84 VAL A N 1
ATOM 627 C CA . VAL A 1 84 ? 12.122 9.496 -6.012 1.00 93.31 84 VAL A CA 1
ATOM 628 C C . VAL A 1 84 ? 11.029 9.691 -4.957 1.00 93.31 84 VAL A C 1
ATOM 630 O O . VAL A 1 84 ? 11.330 9.783 -3.767 1.00 93.31 84 VAL A O 1
ATOM 633 N N . LEU A 1 85 ? 9.758 9.717 -5.369 1.00 89.50 85 LEU A N 1
ATOM 634 C CA . LEU A 1 85 ? 8.619 9.827 -4.451 1.00 89.50 85 LEU A CA 1
ATOM 635 C C . LEU A 1 85 ? 8.512 8.618 -3.519 1.00 89.50 85 LEU A C 1
ATOM 637 O O . LEU A 1 85 ? 8.195 8.793 -2.345 1.00 89.50 85 LEU A O 1
ATOM 641 N N . TRP A 1 86 ? 8.807 7.417 -4.026 1.00 95.44 86 TRP A N 1
ATOM 642 C CA . TRP A 1 86 ? 8.876 6.207 -3.213 1.00 95.44 86 TRP A CA 1
ATOM 643 C C . TRP A 1 86 ? 9.950 6.334 -2.136 1.00 95.44 86 TRP A C 1
ATOM 645 O O . TRP A 1 86 ? 9.644 6.193 -0.960 1.00 95.44 86 TRP A O 1
ATOM 655 N N . GLY A 1 87 ? 11.183 6.677 -2.524 1.00 94.31 87 GLY A N 1
ATOM 656 C CA . GLY A 1 87 ? 12.304 6.802 -1.593 1.00 94.31 87 GLY A CA 1
ATOM 657 C C . GLY A 1 87 ? 12.049 7.849 -0.511 1.00 94.31 87 GLY A C 1
ATOM 658 O O . GLY A 1 87 ? 12.277 7.581 0.667 1.00 94.31 87 GLY A O 1
ATOM 659 N N . LEU A 1 88 ? 11.510 9.017 -0.881 1.00 90.00 88 LEU A N 1
ATOM 660 C CA . LEU A 1 88 ? 11.121 10.047 0.085 1.00 90.00 88 LEU A CA 1
ATOM 661 C C . LEU A 1 88 ? 10.009 9.553 1.017 1.00 90.00 88 LEU A C 1
ATOM 663 O O . LEU A 1 88 ? 10.160 9.610 2.236 1.00 90.00 88 LEU A O 1
ATOM 667 N N . GLY A 1 89 ? 8.903 9.063 0.454 1.00 89.81 89 GLY A N 1
ATOM 668 C CA . GLY A 1 89 ? 7.744 8.630 1.229 1.00 89.81 89 GLY A CA 1
ATOM 669 C C . GLY A 1 89 ? 8.074 7.481 2.179 1.00 89.81 89 GLY A C 1
ATOM 670 O O . GLY A 1 89 ? 7.744 7.548 3.360 1.00 89.81 89 GLY A O 1
ATOM 671 N N . GLU A 1 90 ? 8.785 6.465 1.695 1.00 94.50 90 GLU A N 1
ATOM 672 C CA . GLU A 1 90 ? 9.112 5.280 2.483 1.00 94.50 90 GLU A CA 1
ATOM 673 C C . GLU A 1 90 ? 10.132 5.586 3.583 1.00 94.50 90 GLU A C 1
ATOM 675 O O . GLU A 1 90 ? 9.980 5.109 4.706 1.00 94.50 90 GLU A O 1
ATOM 680 N N . THR A 1 91 ? 11.118 6.453 3.321 1.00 92.75 91 THR A N 1
ATOM 681 C CA . THR A 1 91 ? 12.102 6.856 4.342 1.00 92.75 91 THR A CA 1
ATOM 682 C C . THR A 1 91 ? 11.421 7.570 5.508 1.00 92.75 91 THR A C 1
ATOM 684 O O . THR A 1 91 ? 11.609 7.192 6.666 1.00 92.75 91 THR A O 1
ATOM 687 N N . PHE A 1 92 ? 10.577 8.571 5.229 1.00 89.44 92 PHE A N 1
ATOM 688 C CA . PHE A 1 92 ? 9.850 9.271 6.292 1.00 89.44 92 PHE A CA 1
ATOM 689 C C . PHE A 1 92 ? 8.834 8.363 6.989 1.00 89.44 92 PHE A C 1
ATOM 691 O O . PHE A 1 92 ? 8.683 8.455 8.210 1.00 89.44 92 PHE A O 1
ATOM 698 N N . ALA A 1 93 ? 8.174 7.464 6.253 1.00 91.38 93 ALA A N 1
ATOM 699 C CA . ALA A 1 93 ? 7.272 6.485 6.843 1.00 91.38 93 ALA A CA 1
ATOM 700 C C . ALA A 1 93 ? 8.018 5.565 7.818 1.00 91.38 93 ALA A C 1
ATOM 702 O O . ALA A 1 93 ? 7.557 5.401 8.945 1.00 91.38 93 ALA A O 1
ATOM 703 N N . CYS A 1 94 ? 9.195 5.052 7.446 1.00 92.12 94 CYS A N 1
ATOM 704 C CA . CYS A 1 94 ? 10.049 4.245 8.320 1.00 92.12 94 CYS A CA 1
ATOM 705 C C . CYS A 1 94 ? 10.438 4.993 9.603 1.00 92.12 94 CYS A C 1
ATOM 707 O O . CYS A 1 94 ? 10.309 4.440 10.696 1.00 92.12 94 CYS A O 1
ATOM 709 N N . CYS A 1 95 ? 10.850 6.263 9.502 1.00 90.31 95 CYS A N 1
ATOM 710 C CA . CYS A 1 95 ? 11.163 7.084 10.676 1.00 90.31 95 CYS A CA 1
ATOM 711 C C . CYS A 1 95 ? 9.951 7.242 11.608 1.00 90.31 95 CYS A C 1
ATOM 713 O O . CYS A 1 95 ? 10.074 7.085 12.823 1.00 90.31 95 CYS A O 1
ATOM 715 N N . ILE A 1 96 ? 8.769 7.520 11.052 1.00 88.38 96 ILE A N 1
ATOM 716 C CA . ILE A 1 96 ? 7.532 7.672 11.831 1.00 88.38 96 ILE A CA 1
ATOM 717 C C . ILE A 1 96 ? 7.109 6.337 12.453 1.00 88.38 96 ILE A C 1
ATOM 719 O O . ILE A 1 96 ? 6.703 6.317 13.614 1.00 88.38 96 ILE A O 1
ATOM 723 N N . LEU A 1 97 ? 7.231 5.224 11.726 1.00 90.00 97 LEU A N 1
ATOM 724 C CA . LEU A 1 97 ? 6.947 3.882 12.240 1.00 90.00 97 LEU A CA 1
ATOM 725 C C . LEU A 1 97 ? 7.862 3.532 13.411 1.00 90.00 97 LEU A C 1
ATOM 727 O O . LEU A 1 97 ? 7.371 3.019 14.411 1.00 90.00 97 LEU A O 1
ATOM 731 N N . ALA A 1 98 ? 9.156 3.844 13.326 1.00 89.12 98 ALA A N 1
ATOM 732 C CA . ALA A 1 98 ? 10.099 3.614 14.418 1.00 89.12 98 ALA A CA 1
ATOM 733 C C . ALA A 1 98 ? 9.721 4.419 15.674 1.00 89.12 98 ALA A C 1
ATOM 735 O O . ALA A 1 98 ? 9.663 3.864 16.774 1.00 89.12 98 ALA A O 1
ATOM 736 N N . LEU A 1 99 ? 9.384 5.704 15.514 1.00 86.25 99 LEU A N 1
ATOM 737 C CA . LEU A 1 99 ? 8.915 6.553 16.616 1.00 86.25 99 LEU A CA 1
ATOM 738 C C . LEU A 1 99 ? 7.597 6.043 17.214 1.00 86.25 99 LEU A C 1
ATOM 740 O O . LEU A 1 99 ? 7.434 6.007 18.434 1.00 86.25 99 LEU A O 1
ATOM 744 N N . TYR A 1 100 ? 6.659 5.619 16.367 1.00 85.50 100 TYR A N 1
ATOM 745 C CA . TYR A 1 100 ? 5.376 5.079 16.805 1.00 85.50 100 TYR A CA 1
ATOM 746 C C . TYR A 1 100 ? 5.533 3.736 17.524 1.00 85.50 100 TYR A C 1
ATOM 748 O O . TYR A 1 100 ? 4.913 3.523 18.565 1.00 85.50 100 TYR A O 1
ATOM 756 N N . PHE A 1 101 ? 6.402 2.856 17.026 1.00 85.56 101 PHE A N 1
ATOM 757 C CA . PHE A 1 101 ? 6.732 1.588 17.668 1.00 85.56 101 PHE A CA 1
ATOM 758 C C . PHE A 1 101 ? 7.350 1.809 19.049 1.00 85.56 101 PHE A C 1
ATOM 760 O O . PHE A 1 101 ? 6.895 1.219 20.027 1.00 85.56 101 PHE A O 1
ATOM 767 N N . HIS A 1 102 ? 8.301 2.740 19.165 1.00 85.00 102 HIS A N 1
ATOM 768 C CA . HIS A 1 102 ? 8.862 3.125 20.458 1.00 85.00 102 HIS A CA 1
ATOM 769 C C . HIS A 1 102 ? 7.783 3.656 21.416 1.00 85.00 102 HIS A C 1
ATOM 771 O O . HIS A 1 102 ? 7.716 3.247 22.575 1.00 85.00 102 HIS A O 1
ATOM 777 N N . ARG A 1 103 ? 6.864 4.497 20.925 1.00 84.62 103 ARG A N 1
ATOM 778 C CA . ARG A 1 103 ? 5.721 4.988 21.710 1.00 84.62 103 ARG A CA 1
ATOM 779 C C . ARG A 1 103 ? 4.814 3.852 22.191 1.00 84.62 103 ARG A C 1
ATOM 781 O O . ARG A 1 103 ? 4.314 3.939 23.306 1.00 84.62 103 ARG A O 1
ATOM 788 N N . LEU A 1 104 ? 4.592 2.807 21.393 1.00 82.38 104 LEU A N 1
ATOM 789 C CA . LEU A 1 104 ? 3.815 1.627 21.804 1.00 82.38 104 LEU A CA 1
ATOM 790 C C . LEU A 1 104 ? 4.541 0.751 22.834 1.00 82.38 104 LEU A C 1
ATOM 792 O O . LEU A 1 104 ? 3.880 0.063 23.603 1.00 82.38 104 LEU A O 1
ATOM 796 N N . MET A 1 105 ? 5.876 0.777 22.866 1.00 82.25 105 MET A N 1
ATOM 797 C CA . MET A 1 105 ? 6.660 0.081 23.892 1.00 82.25 105 MET A CA 1
ATOM 798 C C . MET A 1 105 ? 6.634 0.810 25.240 1.00 82.25 105 MET A C 1
ATOM 800 O O . MET A 1 105 ? 6.598 0.168 26.284 1.00 82.25 105 MET A O 1
ATOM 804 N N . VAL A 1 106 ? 6.666 2.146 25.223 1.00 80.75 106 VAL A N 1
ATOM 805 C CA . VAL A 1 106 ? 6.760 2.975 26.441 1.00 80.75 106 VAL A CA 1
ATOM 806 C C . VAL A 1 106 ? 5.385 3.339 27.011 1.00 80.75 106 VAL A C 1
ATOM 808 O O . VAL A 1 106 ? 5.237 3.535 28.217 1.00 80.75 106 VAL A O 1
ATOM 811 N N . HIS A 1 107 ? 4.361 3.435 26.164 1.00 75.81 107 HIS A N 1
ATOM 812 C CA . HIS A 1 107 ? 3.013 3.839 26.554 1.00 75.81 107 HIS A CA 1
ATOM 813 C C . HIS A 1 107 ? 1.976 2.785 26.166 1.00 75.81 107 HIS A C 1
ATOM 815 O O . HIS A 1 107 ? 2.138 2.058 25.191 1.00 75.81 107 HIS A O 1
ATOM 821 N N . GLN A 1 108 ? 0.862 2.749 26.903 1.00 72.50 108 GLN A N 1
ATOM 822 C CA . GLN A 1 108 ? -0.253 1.844 26.612 1.00 72.50 108 GLN A CA 1
ATOM 823 C C . GLN A 1 108 ? -0.824 2.071 25.199 1.00 72.50 108 GLN A C 1
ATOM 825 O O . GLN A 1 108 ? -0.643 3.137 24.589 1.00 72.50 108 GLN A O 1
ATOM 830 N N . LEU A 1 109 ? -1.542 1.065 24.685 1.00 72.31 109 LEU A N 1
ATOM 831 C CA . LEU A 1 109 ? -2.256 1.147 23.408 1.00 72.31 109 LEU A CA 1
ATOM 832 C C . LEU A 1 109 ? -3.107 2.433 23.325 1.00 72.31 109 LEU A C 1
ATOM 834 O O . LEU A 1 109 ? -3.555 2.944 24.356 1.00 72.31 109 LEU A O 1
ATOM 838 N N . PRO A 1 110 ? -3.314 2.995 22.117 1.00 70.12 110 PRO A N 1
ATOM 839 C CA . PRO A 1 110 ? -4.163 4.169 21.949 1.00 70.12 110 PRO A CA 1
ATOM 840 C C . PRO A 1 110 ? -5.549 3.973 22.593 1.00 70.12 110 PRO A C 1
ATOM 842 O O . PRO A 1 110 ? -6.046 2.845 22.622 1.00 70.12 110 PRO A O 1
ATOM 845 N N . PRO A 1 111 ? -6.198 5.053 23.072 1.00 68.38 111 PRO A N 1
ATOM 846 C CA . PRO A 1 111 ? -7.566 4.991 23.586 1.00 68.38 111 PRO A CA 1
ATOM 847 C C . PRO A 1 111 ? -8.506 4.276 22.608 1.00 68.38 111 PRO A C 1
ATOM 849 O O . PRO A 1 111 ? -8.311 4.363 21.395 1.00 68.38 111 PRO A O 1
ATOM 852 N N . ARG A 1 112 ? -9.557 3.616 23.118 1.00 67.31 112 ARG A N 1
ATOM 853 C CA . ARG A 1 112 ? -10.479 2.778 22.317 1.00 67.31 112 ARG A CA 1
ATOM 854 C C . ARG A 1 112 ? -11.034 3.482 21.073 1.00 67.31 112 ARG A C 1
ATOM 856 O O . ARG A 1 112 ? -11.256 2.851 20.047 1.00 67.31 112 ARG A O 1
ATOM 863 N N . GLU A 1 113 ? -11.224 4.793 21.153 1.00 65.12 113 GLU A N 1
ATOM 864 C CA . GLU A 1 113 ? -11.728 5.641 20.067 1.00 65.12 113 GLU A CA 1
ATOM 865 C C . GLU A 1 113 ? -10.766 5.742 18.874 1.00 65.12 113 GLU A C 1
ATOM 867 O O . GLU A 1 113 ? -11.200 5.933 17.737 1.00 65.12 113 GLU A O 1
ATOM 872 N N . LEU A 1 114 ? -9.467 5.570 19.130 1.00 68.56 114 LEU A N 1
ATOM 873 C CA . LEU A 1 114 ? -8.373 5.668 18.168 1.00 68.56 114 LEU A CA 1
ATOM 874 C C . LEU A 1 114 ? -7.795 4.301 17.795 1.00 68.56 114 LEU A C 1
ATOM 876 O O . LEU A 1 114 ? -6.767 4.245 17.121 1.00 68.56 114 LEU A O 1
ATOM 880 N N . ILE A 1 115 ? -8.430 3.193 18.183 1.00 75.94 115 ILE A N 1
ATOM 881 C CA . ILE A 1 115 ? -7.902 1.848 17.918 1.00 75.94 115 ILE A CA 1
ATOM 882 C C . ILE A 1 115 ? -7.718 1.557 16.425 1.00 75.94 115 ILE A C 1
ATOM 884 O O . ILE A 1 115 ? -6.800 0.843 16.030 1.00 75.94 115 ILE A O 1
ATOM 888 N N . VAL A 1 116 ? -8.533 2.192 15.579 1.00 79.19 116 VAL A N 1
ATOM 889 C CA . VAL A 1 116 ? -8.416 2.092 14.119 1.00 79.19 116 VAL A CA 1
ATOM 890 C C . VAL A 1 116 ? -7.052 2.584 13.623 1.00 79.19 116 VAL A C 1
ATOM 892 O O . VAL A 1 116 ? -6.520 2.070 12.643 1.00 79.19 116 VAL A O 1
ATOM 895 N N . SER A 1 117 ? -6.435 3.532 14.337 1.00 80.06 117 SER A N 1
ATOM 896 C CA . SER A 1 117 ? -5.120 4.072 13.983 1.00 80.06 117 SER A CA 1
ATOM 897 C C . SER A 1 117 ? -3.992 3.038 14.068 1.00 80.06 117 SER A C 1
ATOM 899 O O . SER A 1 117 ? -2.971 3.214 13.411 1.00 80.06 117 SER A O 1
ATOM 901 N N . VAL A 1 118 ? -4.188 1.931 14.793 1.00 81.94 118 VAL A N 1
ATOM 902 C CA . VAL A 1 118 ? -3.200 0.845 14.919 1.00 81.94 118 VAL A CA 1
ATOM 903 C C . VAL A 1 118 ? -3.013 0.090 13.592 1.00 81.94 118 VAL A C 1
ATOM 905 O O . VAL A 1 118 ? -1.987 -0.548 13.389 1.00 81.94 118 VAL A O 1
ATOM 908 N N . PHE A 1 119 ? -3.951 0.215 12.644 1.00 85.62 119 PHE A N 1
ATOM 909 C CA . PHE A 1 119 ? -3.812 -0.328 11.285 1.00 85.62 119 PHE A CA 1
ATOM 910 C C . PHE A 1 119 ? -3.012 0.581 10.348 1.00 85.62 119 PHE A C 1
ATOM 912 O O . PHE A 1 119 ? -2.525 0.115 9.321 1.00 85.62 119 PHE A O 1
ATOM 919 N N . LEU A 1 120 ? -2.856 1.868 10.669 1.00 87.25 120 LEU A N 1
ATOM 920 C CA . LEU A 1 120 ? -2.196 2.829 9.781 1.00 87.25 120 LEU A CA 1
ATOM 921 C C . LEU A 1 120 ? -0.747 2.460 9.418 1.00 87.25 120 LEU A C 1
ATOM 923 O O . LEU A 1 120 ? -0.398 2.693 8.263 1.00 87.25 120 LEU A O 1
ATOM 927 N N . PRO A 1 121 ? 0.073 1.840 10.296 1.00 89.56 121 PRO A N 1
ATOM 928 C CA . PRO A 1 121 ? 1.405 1.353 9.925 1.00 89.56 121 PRO A CA 1
ATOM 929 C C . PRO A 1 121 ? 1.424 0.310 8.799 1.00 89.56 121 PRO A C 1
ATOM 931 O O . PRO A 1 121 ? 2.401 0.238 8.057 1.00 89.56 121 PRO A O 1
ATOM 934 N N . VAL A 1 122 ? 0.345 -0.463 8.615 1.00 93.25 122 VAL A N 1
ATOM 935 C CA . VAL A 1 122 ? 0.221 -1.419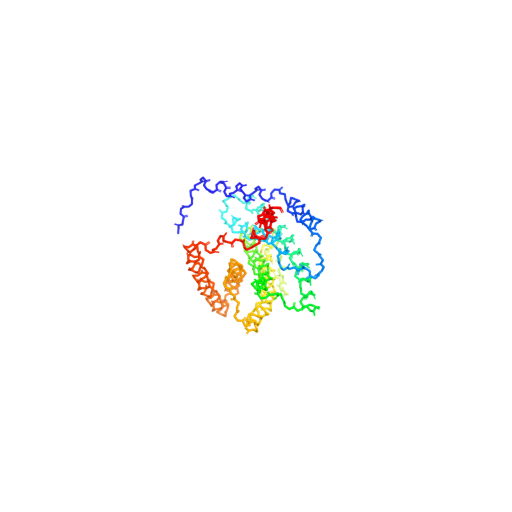 7.496 1.00 93.25 122 VAL A CA 1
ATOM 936 C C . VAL A 1 122 ? 0.117 -0.680 6.154 1.00 93.25 122 VAL A C 1
ATOM 938 O O . VAL A 1 122 ? 0.537 -1.199 5.123 1.00 93.25 122 VAL A O 1
ATOM 941 N N . GLY A 1 123 ? -0.394 0.554 6.166 1.00 92.62 123 GLY A N 1
ATOM 942 C CA . GLY A 1 123 ? -0.577 1.405 4.993 1.00 92.62 123 GLY A CA 1
ATOM 943 C C . GLY A 1 123 ? 0.704 1.648 4.188 1.00 92.62 123 GLY A C 1
ATOM 944 O O . GLY A 1 123 ? 0.758 1.216 3.038 1.00 92.62 123 GLY A O 1
ATOM 945 N N . PRO A 1 124 ? 1.731 2.328 4.737 1.00 93.12 124 PRO A N 1
ATOM 946 C CA . PRO A 1 124 ? 2.972 2.588 4.011 1.00 93.12 124 PRO A CA 1
ATOM 947 C C . PRO A 1 124 ? 3.695 1.297 3.615 1.00 93.12 124 PRO A C 1
ATOM 949 O O . PRO A 1 124 ? 4.127 1.193 2.478 1.00 93.12 124 PRO A O 1
ATOM 952 N N . LEU A 1 125 ? 3.715 0.268 4.468 1.00 96.31 125 LEU A N 1
ATOM 953 C CA . LEU A 1 125 ? 4.386 -0.998 4.151 1.00 96.31 125 LEU A CA 1
ATOM 954 C C . LEU A 1 125 ? 3.710 -1.756 2.996 1.00 96.31 125 LEU A C 1
ATOM 956 O O . LEU A 1 125 ? 4.381 -2.241 2.086 1.00 96.31 125 LEU A O 1
ATOM 960 N N . GLY A 1 126 ? 2.375 -1.831 2.992 1.00 96.81 126 GLY A N 1
ATOM 961 C CA . GLY A 1 126 ? 1.620 -2.435 1.894 1.00 96.81 126 GLY A CA 1
ATOM 962 C C . GLY A 1 126 ? 1.706 -1.604 0.614 1.00 96.81 126 GLY A C 1
ATOM 963 O O . GLY A 1 126 ? 2.050 -2.123 -0.446 1.00 96.81 126 GLY A O 1
ATOM 964 N N . GLN A 1 127 ? 1.453 -0.297 0.704 1.00 96.56 127 GLN A N 1
ATOM 965 C CA . GLN A 1 127 ? 1.473 0.589 -0.461 1.00 96.56 127 GLN A CA 1
ATOM 966 C C . GLN A 1 127 ? 2.875 0.724 -1.062 1.00 96.56 127 GLN A C 1
ATOM 968 O O . GLN A 1 127 ? 3.016 0.716 -2.283 1.00 96.56 127 GLN A O 1
ATOM 973 N N . GLY A 1 128 ? 3.901 0.836 -0.223 1.00 96.94 128 GLY A N 1
ATOM 974 C CA . GLY A 1 128 ? 5.298 0.918 -0.623 1.00 96.94 128 GLY A CA 1
ATOM 975 C C . GLY A 1 128 ? 5.792 -0.387 -1.239 1.00 96.94 128 GLY A C 1
ATOM 976 O O . GLY A 1 128 ? 6.456 -0.338 -2.274 1.00 96.94 128 GLY A O 1
ATOM 977 N N . GLY A 1 129 ? 5.383 -1.542 -0.698 1.00 97.94 129 GLY A N 1
ATOM 978 C CA . GLY A 1 129 ? 5.652 -2.850 -1.301 1.00 97.94 129 GLY A CA 1
ATOM 979 C C . GLY A 1 129 ? 5.009 -2.994 -2.684 1.00 97.94 129 GLY A C 1
ATOM 980 O O . GLY A 1 129 ? 5.679 -3.334 -3.657 1.00 97.94 129 GLY A O 1
ATOM 981 N N . PHE A 1 130 ? 3.733 -2.624 -2.821 1.00 98.19 130 PHE A N 1
ATOM 982 C CA . PHE A 1 130 ? 3.069 -2.601 -4.127 1.00 98.19 130 PHE A CA 1
ATOM 983 C C . PHE A 1 130 ? 3.759 -1.643 -5.114 1.00 98.19 130 PHE A C 1
ATOM 985 O O . PHE A 1 130 ? 3.980 -2.001 -6.273 1.00 98.19 130 PHE A O 1
ATOM 992 N N . ALA A 1 131 ? 4.116 -0.437 -4.660 1.00 97.94 131 ALA A N 1
ATOM 993 C CA . ALA A 1 131 ? 4.773 0.574 -5.480 1.00 97.94 131 ALA A CA 1
ATOM 994 C C . ALA A 1 131 ? 6.102 0.063 -6.042 1.00 97.94 131 ALA A C 1
ATOM 996 O O . ALA A 1 131 ? 6.296 0.101 -7.255 1.00 97.94 131 ALA A O 1
ATOM 997 N N . ILE A 1 132 ? 6.996 -0.459 -5.195 1.00 98.12 132 ILE A N 1
ATOM 998 C CA . ILE A 1 132 ? 8.330 -0.879 -5.640 1.00 98.12 132 ILE A CA 1
ATOM 999 C C . ILE A 1 132 ? 8.267 -2.065 -6.611 1.00 98.12 132 ILE A C 1
ATOM 1001 O O . ILE A 1 132 ? 9.036 -2.106 -7.572 1.00 98.12 132 ILE A O 1
ATOM 1005 N N . GLN A 1 133 ? 7.298 -2.974 -6.443 1.00 98.00 133 GLN A N 1
ATOM 1006 C CA . GLN A 1 133 ? 7.041 -4.041 -7.416 1.00 98.00 133 GLN A CA 1
ATOM 1007 C C . GLN A 1 133 ? 6.561 -3.487 -8.754 1.00 98.00 133 GLN A C 1
ATOM 1009 O O . GLN A 1 133 ? 7.098 -3.858 -9.794 1.00 98.00 133 GLN A O 1
ATOM 1014 N N . GLN A 1 134 ? 5.565 -2.596 -8.742 1.00 97.75 134 GLN A N 1
ATOM 1015 C CA . GLN A 1 134 ? 5.031 -2.002 -9.968 1.00 97.75 134 GLN A CA 1
ATOM 1016 C C . GLN A 1 134 ? 6.106 -1.212 -10.721 1.00 97.75 134 GLN A C 1
ATOM 1018 O O . GLN A 1 134 ? 6.191 -1.310 -11.943 1.00 97.75 134 GLN A O 1
ATOM 1023 N N . LEU A 1 135 ? 6.938 -0.448 -10.010 1.00 97.38 135 LEU A N 1
ATOM 1024 C CA . LEU A 1 135 ? 8.048 0.281 -10.619 1.00 97.38 135 LEU A CA 1
ATOM 1025 C C . LEU A 1 135 ? 9.086 -0.671 -11.214 1.00 97.38 135 LEU A C 1
ATOM 1027 O O . LEU A 1 135 ? 9.541 -0.431 -12.327 1.00 97.38 135 LEU A O 1
ATOM 1031 N N . GLY A 1 136 ? 9.403 -1.769 -10.524 1.00 96.56 136 GLY A N 1
ATOM 1032 C CA . GLY A 1 136 ? 10.313 -2.796 -11.026 1.00 96.56 136 GLY A CA 1
ATOM 1033 C C . GLY A 1 136 ? 9.823 -3.456 -12.318 1.00 96.56 136 GLY A C 1
ATOM 1034 O O . GLY A 1 136 ? 10.592 -3.579 -13.264 1.00 96.56 136 GLY A O 1
ATOM 1035 N N . VAL A 1 137 ? 8.534 -3.804 -12.399 1.00 96.25 137 VAL A N 1
ATOM 1036 C CA . VAL A 1 137 ? 7.921 -4.349 -13.628 1.00 96.25 137 VAL A CA 1
ATOM 1037 C C . VAL A 1 137 ? 8.054 -3.367 -14.787 1.00 96.25 137 VAL A C 1
ATOM 1039 O O . VAL A 1 137 ? 8.537 -3.729 -15.852 1.00 96.25 137 VAL A O 1
ATOM 1042 N N . VAL A 1 138 ? 7.701 -2.099 -14.567 1.00 95.81 138 VAL A N 1
ATOM 1043 C CA . VAL A 1 138 ? 7.802 -1.074 -15.615 1.00 95.81 138 VAL A CA 1
ATOM 1044 C C . VAL A 1 138 ? 9.253 -0.796 -16.000 1.00 95.81 138 VAL A C 1
ATOM 1046 O O . VAL A 1 138 ? 9.537 -0.527 -17.163 1.00 95.81 138 VAL A O 1
ATOM 1049 N N . ALA A 1 139 ? 10.187 -0.861 -15.052 1.00 94.69 139 ALA A N 1
ATOM 1050 C CA . ALA A 1 139 ? 11.608 -0.721 -15.339 1.00 94.69 139 ALA A CA 1
ATOM 1051 C C . ALA A 1 139 ? 12.113 -1.848 -16.253 1.00 94.69 139 ALA A C 1
ATOM 1053 O O . ALA A 1 139 ? 12.873 -1.565 -17.179 1.00 94.69 139 ALA A O 1
ATOM 1054 N N . ALA A 1 140 ? 11.670 -3.089 -16.028 1.00 92.69 140 ALA A N 1
ATOM 1055 C CA . ALA A 1 140 ? 11.964 -4.222 -16.901 1.00 92.69 140 ALA A CA 1
ATOM 1056 C C . ALA A 1 140 ? 11.323 -4.057 -18.288 1.00 92.69 140 ALA A C 1
ATOM 1058 O O . ALA A 1 140 ? 12.035 -4.140 -19.283 1.00 92.69 140 ALA A O 1
ATOM 1059 N N . ASP A 1 141 ? 10.031 -3.724 -18.360 1.00 92.06 141 ASP A N 1
ATOM 1060 C CA . ASP A 1 141 ? 9.307 -3.528 -19.629 1.00 92.06 141 ASP A CA 1
ATOM 1061 C C . ASP A 1 141 ? 9.900 -2.397 -20.483 1.00 92.06 141 ASP A C 1
ATOM 1063 O O . ASP A 1 141 ? 9.840 -2.413 -21.713 1.00 92.06 141 ASP A O 1
ATOM 1067 N N . LEU A 1 142 ? 10.462 -1.377 -19.831 1.00 89.75 142 LEU A N 1
ATOM 1068 C CA . LEU A 1 142 ? 11.115 -0.262 -20.499 1.00 89.75 142 LEU A CA 1
ATOM 1069 C C . LEU A 1 142 ? 12.597 -0.518 -20.780 1.00 89.75 142 LEU A C 1
ATOM 1071 O O . LEU A 1 142 ? 13.223 0.401 -21.295 1.00 89.75 142 LEU A O 1
ATOM 1075 N N . ASP A 1 143 ? 13.198 -1.667 -20.469 1.00 85.19 143 ASP A N 1
ATOM 1076 C CA . ASP A 1 143 ? 14.660 -1.857 -20.545 1.00 85.19 143 ASP A CA 1
ATOM 1077 C C . ASP A 1 143 ? 15.421 -0.682 -19.901 1.00 85.19 143 ASP A C 1
ATOM 1079 O O . ASP A 1 143 ? 16.343 -0.081 -20.468 1.00 85.19 143 ASP A O 1
ATOM 1083 N N . PHE A 1 144 ? 14.940 -0.255 -18.733 1.00 80.00 144 PHE A N 1
ATOM 1084 C CA . PHE A 1 144 ? 15.506 0.867 -18.003 1.00 80.00 144 PHE A CA 1
ATOM 1085 C C . PHE A 1 144 ? 16.910 0.494 -17.512 1.00 80.00 144 PHE A C 1
ATOM 1087 O O . PHE A 1 144 ? 17.090 -0.566 -16.925 1.00 80.00 144 PHE A O 1
ATOM 1094 N N . LEU A 1 145 ? 17.900 1.364 -17.748 1.00 73.25 145 LEU A N 1
ATOM 1095 C CA . LEU A 1 145 ? 19.333 1.031 -17.692 1.00 73.25 145 LEU A CA 1
ATOM 1096 C C . LEU A 1 145 ? 19.700 -0.126 -18.651 1.00 73.25 145 LEU A C 1
ATOM 1098 O O . LEU A 1 145 ? 19.645 -1.293 -18.255 1.00 73.25 145 LEU A O 1
ATOM 1102 N N . PRO A 1 146 ? 20.186 0.170 -19.873 1.00 66.62 146 PRO A N 1
ATOM 1103 C CA . PRO A 1 146 ? 20.685 -0.836 -20.813 1.00 66.62 146 PRO A CA 1
ATOM 1104 C C . PRO A 1 146 ? 22.072 -1.366 -20.395 1.00 66.62 146 PRO A C 1
ATOM 1106 O O . PRO A 1 146 ? 22.983 -1.498 -21.208 1.00 66.62 146 PRO A O 1
ATOM 1109 N N . LEU A 1 147 ? 22.263 -1.619 -19.099 1.00 66.31 147 LEU A N 1
ATOM 1110 C CA . LEU A 1 147 ? 23.403 -2.360 -18.594 1.00 66.31 147 LEU A CA 1
ATOM 1111 C C . LEU A 1 147 ? 23.126 -3.836 -18.873 1.00 66.31 147 LEU A C 1
ATOM 1113 O O . LEU A 1 147 ? 22.174 -4.397 -18.337 1.00 66.31 147 LEU A O 1
ATOM 1117 N N . VAL A 1 148 ? 23.944 -4.438 -19.727 1.00 64.94 148 VAL A N 1
ATOM 1118 C CA . VAL A 1 148 ? 23.876 -5.864 -20.029 1.00 64.94 148 VAL A CA 1
ATOM 1119 C C . VAL A 1 148 ? 24.973 -6.552 -19.232 1.00 64.94 148 VAL A C 1
ATOM 1121 O O . VAL A 1 148 ? 26.153 -6.448 -19.570 1.00 64.94 148 VAL A O 1
ATOM 1124 N N . VAL A 1 149 ? 24.595 -7.240 -18.156 1.00 63.22 149 VAL A N 1
ATOM 1125 C CA . VAL A 1 149 ? 25.531 -8.099 -17.424 1.00 63.22 149 VAL A CA 1
ATOM 1126 C C . VAL A 1 149 ? 25.494 -9.473 -18.077 1.00 63.22 149 VAL A C 1
ATOM 1128 O O . VAL A 1 149 ? 24.448 -10.119 -18.121 1.00 63.22 149 VAL A O 1
ATOM 1131 N N . SER A 1 150 ? 26.637 -9.895 -18.615 1.00 62.41 150 SER A N 1
ATOM 1132 C CA . SER A 1 150 ? 26.814 -11.225 -19.200 1.00 62.41 150 SER A CA 1
ATOM 1133 C C . SER A 1 150 ? 27.476 -12.127 -18.166 1.00 62.41 150 SER A C 1
ATOM 1135 O O . SER A 1 150 ? 28.551 -11.798 -17.668 1.00 62.41 150 SER A O 1
ATOM 1137 N N . SER A 1 151 ? 26.850 -13.258 -17.843 1.00 56.72 151 SER A N 1
ATOM 1138 C CA . SER A 1 151 ? 27.516 -14.316 -17.078 1.00 56.72 151 SER A CA 1
ATOM 1139 C C . SER A 1 151 ? 28.214 -15.263 -18.055 1.00 56.72 151 SER A C 1
ATOM 1141 O O . SER A 1 151 ? 27.570 -15.929 -18.869 1.00 56.72 151 SER A O 1
ATOM 1143 N N . ALA A 1 152 ? 29.546 -15.276 -18.019 1.00 55.59 152 ALA A N 1
ATOM 1144 C CA . ALA A 1 152 ? 30.334 -16.310 -18.673 1.00 55.59 152 ALA A CA 1
ATOM 1145 C C . ALA A 1 152 ? 30.424 -17.495 -17.708 1.00 55.59 152 ALA A C 1
ATOM 1147 O O . ALA A 1 152 ? 30.935 -17.343 -16.599 1.00 55.59 152 ALA A O 1
ATOM 1148 N N . ALA A 1 153 ? 29.899 -18.654 -18.102 1.00 54.62 153 ALA A N 1
ATOM 1149 C CA . ALA A 1 153 ? 30.241 -19.895 -17.418 1.00 54.62 153 ALA A CA 1
ATOM 1150 C C . ALA A 1 153 ? 31.671 -20.303 -17.809 1.00 54.62 153 ALA A C 1
ATOM 1152 O O . ALA A 1 153 ? 32.102 -20.033 -18.938 1.00 54.62 153 ALA A O 1
ATOM 1153 N N . ASP A 1 154 ? 32.391 -20.961 -16.894 1.00 52.72 154 ASP A N 1
ATOM 1154 C CA . ASP A 1 154 ? 33.688 -21.589 -17.169 1.00 52.72 154 ASP A CA 1
ATOM 1155 C C . ASP A 1 154 ? 33.546 -22.517 -18.390 1.00 52.72 154 ASP A C 1
ATOM 1157 O O . ASP A 1 154 ? 32.936 -23.582 -18.317 1.00 52.72 154 ASP A O 1
ATOM 1161 N N . GLY A 1 155 ? 34.031 -22.056 -19.548 1.00 60.69 155 GLY A N 1
ATOM 1162 C CA . GLY A 1 155 ? 33.804 -22.693 -20.853 1.00 60.69 155 GLY A CA 1
ATOM 1163 C C . GLY A 1 155 ? 33.443 -21.742 -22.003 1.00 60.69 155 GLY A C 1
ATOM 1164 O O . GLY A 1 155 ? 33.365 -22.183 -23.145 1.00 60.69 155 GLY A O 1
ATOM 1165 N N . GLY A 1 156 ? 33.248 -20.442 -21.749 1.00 57.28 156 GLY A N 1
ATOM 1166 C CA . GLY A 1 156 ? 33.112 -19.422 -22.806 1.00 57.28 156 GLY A CA 1
ATOM 1167 C C . GLY A 1 156 ? 31.720 -19.303 -23.440 1.00 57.28 156 GLY A C 1
ATOM 1168 O O . GLY A 1 156 ? 31.517 -18.457 -24.309 1.00 57.28 156 GLY A O 1
ATOM 1169 N N . ALA A 1 157 ? 30.742 -20.090 -22.987 1.00 57.16 157 ALA A N 1
ATOM 1170 C CA . ALA A 1 157 ? 29.343 -19.892 -23.347 1.00 57.16 157 ALA A CA 1
ATOM 1171 C C . ALA A 1 157 ? 28.715 -18.825 -22.433 1.00 57.16 157 ALA A C 1
ATOM 1173 O O . ALA A 1 157 ? 28.712 -18.961 -21.208 1.00 57.16 157 ALA A O 1
ATOM 1174 N N . VAL A 1 158 ? 28.186 -17.754 -23.028 1.00 58.28 158 VAL A N 1
ATOM 1175 C CA . VAL A 1 158 ? 27.373 -16.754 -22.319 1.00 58.28 158 VAL A CA 1
ATOM 1176 C C . VAL A 1 158 ? 26.005 -17.377 -22.036 1.00 58.28 158 VAL A C 1
ATOM 1178 O O . VAL A 1 158 ? 25.282 -17.701 -22.975 1.00 58.28 158 VAL A O 1
ATOM 1181 N N . VAL A 1 159 ? 25.654 -17.569 -20.759 1.00 54.38 159 VAL A N 1
ATOM 1182 C CA . VAL A 1 159 ? 24.440 -18.321 -20.357 1.00 54.38 159 VAL A CA 1
ATOM 1183 C C . VAL A 1 159 ? 23.256 -17.403 -20.007 1.00 54.38 159 VAL A C 1
ATOM 1185 O O . VAL A 1 159 ? 22.143 -17.869 -19.787 1.00 54.38 159 VAL A O 1
ATOM 1188 N N . GLY A 1 160 ? 23.427 -16.080 -20.031 1.00 58.72 160 GLY A N 1
ATOM 1189 C CA . GLY A 1 160 ? 22.297 -15.163 -19.891 1.00 58.72 160 GLY A CA 1
ATOM 1190 C C . GLY A 1 160 ? 22.690 -13.693 -19.872 1.00 58.72 160 GLY A C 1
ATOM 1191 O O . GLY A 1 160 ? 23.750 -13.332 -19.354 1.00 58.72 160 GLY A O 1
ATOM 1192 N N . PHE A 1 161 ? 21.803 -12.864 -20.421 1.00 65.56 161 PHE A N 1
ATOM 1193 C CA . PHE A 1 161 ? 21.858 -11.408 -20.356 1.00 65.56 161 PHE A CA 1
ATOM 1194 C C . PHE A 1 161 ? 20.802 -10.931 -19.361 1.00 65.56 161 PHE A C 1
ATOM 1196 O O . PHE A 1 161 ? 19.615 -11.173 -19.574 1.00 65.56 161 PHE A O 1
ATOM 1203 N N . VAL A 1 162 ? 21.226 -10.266 -18.286 1.00 72.19 162 VAL A N 1
ATOM 1204 C CA . VAL A 1 162 ? 20.305 -9.583 -17.367 1.00 72.19 162 VAL A CA 1
ATOM 1205 C C . VAL A 1 162 ? 20.377 -8.086 -17.641 1.00 72.19 162 VAL A C 1
ATOM 1207 O O . VAL A 1 162 ? 21.470 -7.512 -17.628 1.00 72.19 162 VAL A O 1
ATOM 1210 N N . THR A 1 163 ? 19.228 -7.462 -17.903 1.00 83.00 163 THR A N 1
ATOM 1211 C CA . THR A 1 163 ? 19.123 -6.007 -18.091 1.00 83.00 163 THR A CA 1
ATOM 1212 C C . THR A 1 163 ? 18.975 -5.291 -16.748 1.00 83.00 163 THR A C 1
ATOM 1214 O O . THR A 1 163 ? 18.482 -5.862 -15.770 1.00 83.00 163 THR A O 1
ATOM 1217 N N . GLY A 1 164 ? 19.360 -4.013 -16.675 1.00 83.69 164 GLY A N 1
ATOM 1218 C CA . GLY A 1 164 ? 19.190 -3.207 -15.458 1.00 83.69 164 GLY A CA 1
ATOM 1219 C C . GLY A 1 164 ? 17.739 -3.168 -14.958 1.00 83.69 164 GLY A C 1
ATOM 1220 O O . GLY A 1 164 ? 17.495 -3.214 -13.751 1.00 83.69 164 GLY A O 1
ATOM 1221 N N . GLY A 1 165 ? 16.770 -3.179 -15.876 1.00 87.88 165 GLY A N 1
ATOM 1222 C CA . GLY A 1 165 ? 15.344 -3.214 -15.563 1.00 87.88 165 GLY A CA 1
ATOM 1223 C C . GLY A 1 165 ? 14.922 -4.504 -14.861 1.00 87.88 165 GLY A C 1
ATOM 1224 O O . GLY A 1 165 ? 14.213 -4.454 -13.857 1.00 87.88 165 GLY A O 1
ATOM 1225 N N . GLN A 1 166 ? 15.430 -5.654 -15.313 1.00 89.88 166 GLN A N 1
ATOM 1226 C CA . GLN A 1 166 ? 15.189 -6.945 -14.658 1.00 89.88 166 GLN A CA 1
ATOM 1227 C C . GLN A 1 166 ? 15.793 -6.990 -13.249 1.00 89.88 166 GLN A C 1
ATOM 1229 O O . GLN A 1 166 ? 15.165 -7.512 -12.328 1.00 89.88 166 GLN A O 1
ATOM 1234 N N . VAL A 1 167 ? 16.971 -6.389 -13.042 1.00 91.75 167 VAL A N 1
ATOM 1235 C CA . VAL A 1 167 ? 17.556 -6.262 -11.695 1.00 91.75 167 VAL A CA 1
ATOM 1236 C C . VAL A 1 167 ? 16.634 -5.454 -10.783 1.00 91.75 167 VAL A C 1
ATOM 1238 O O . VAL A 1 167 ? 16.353 -5.882 -9.664 1.00 91.75 167 VAL A O 1
ATOM 1241 N N . LEU A 1 168 ? 16.111 -4.317 -11.253 1.00 93.94 168 LEU A N 1
ATOM 1242 C CA . LEU A 1 168 ? 15.171 -3.501 -10.478 1.00 93.94 168 LEU A CA 1
ATOM 1243 C C . LEU A 1 168 ? 13.862 -4.234 -10.172 1.00 93.94 168 LEU A C 1
ATOM 1245 O O . LEU A 1 168 ? 13.309 -4.051 -9.088 1.00 93.94 168 LEU A O 1
ATOM 1249 N N . GLN A 1 169 ? 13.384 -5.087 -11.078 1.00 95.38 169 GLN A N 1
ATOM 1250 C CA . GLN A 1 169 ? 12.235 -5.954 -10.827 1.00 95.38 169 GLN A CA 1
ATOM 1251 C C . GLN A 1 169 ? 12.515 -6.960 -9.707 1.00 95.38 169 GLN A C 1
ATOM 1253 O O . GLN A 1 169 ? 11.731 -7.049 -8.763 1.00 95.38 169 GLN A O 1
ATOM 1258 N N . ILE A 1 170 ? 13.647 -7.670 -9.765 1.00 94.75 170 ILE A N 1
ATOM 1259 C CA . ILE A 1 170 ? 14.049 -8.647 -8.738 1.00 94.75 170 ILE A CA 1
ATOM 1260 C C . ILE A 1 170 ? 14.208 -7.959 -7.378 1.00 94.75 170 ILE A C 1
ATOM 1262 O O . ILE A 1 170 ? 13.645 -8.412 -6.379 1.00 94.75 170 ILE A O 1
ATOM 1266 N N . VAL A 1 171 ? 14.922 -6.830 -7.342 1.00 95.88 171 VAL A N 1
ATOM 1267 C CA . VAL A 1 171 ? 15.098 -6.022 -6.127 1.00 95.88 171 VAL A CA 1
ATOM 1268 C C . VAL A 1 171 ? 13.749 -5.526 -5.606 1.00 95.88 171 VAL A C 1
ATOM 1270 O O . VAL A 1 171 ? 13.505 -5.582 -4.403 1.00 95.88 171 VAL A O 1
ATOM 1273 N N . GLY A 1 172 ? 12.846 -5.096 -6.489 1.00 97.19 172 GLY A N 1
ATOM 1274 C CA . GLY A 1 172 ? 11.508 -4.652 -6.109 1.00 97.19 172 GLY A CA 1
ATOM 1275 C C . GLY A 1 172 ? 10.674 -5.759 -5.469 1.00 97.19 172 GLY A C 1
ATOM 1276 O O . GLY A 1 172 ? 10.051 -5.534 -4.434 1.00 97.19 172 GLY A O 1
ATOM 1277 N N . VAL A 1 173 ? 10.707 -6.977 -6.015 1.00 97.81 173 VAL A N 1
ATOM 1278 C CA . VAL A 1 173 ? 10.034 -8.142 -5.413 1.00 97.81 173 VAL A CA 1
ATOM 1279 C C . VAL A 1 173 ? 10.630 -8.477 -4.046 1.00 97.81 173 VAL A C 1
ATOM 1281 O O . VAL A 1 173 ? 9.881 -8.700 -3.095 1.00 97.81 173 VAL A O 1
ATOM 1284 N N . PHE A 1 174 ? 11.958 -8.465 -3.920 1.00 98.06 174 PHE A N 1
ATOM 1285 C CA . PHE A 1 174 ? 12.645 -8.737 -2.657 1.00 98.06 174 PHE A CA 1
ATOM 1286 C C . PHE A 1 174 ? 12.307 -7.704 -1.571 1.00 98.06 174 PHE A C 1
ATOM 1288 O O . PHE A 1 174 ? 11.913 -8.077 -0.464 1.00 98.06 174 PHE A O 1
ATOM 1295 N N . LEU A 1 175 ? 12.392 -6.409 -1.891 1.00 97.94 175 LEU A N 1
ATOM 1296 C CA . LEU A 1 175 ? 12.030 -5.332 -0.965 1.00 97.94 175 LEU A CA 1
ATOM 1297 C C . LEU A 1 175 ? 10.558 -5.416 -0.562 1.00 97.94 175 LEU A C 1
ATOM 1299 O O . LEU A 1 175 ? 10.240 -5.304 0.620 1.00 97.94 175 LEU A O 1
ATOM 1303 N N . ALA A 1 176 ? 9.662 -5.686 -1.510 1.00 98.06 176 ALA A N 1
ATOM 1304 C CA . ALA A 1 176 ? 8.249 -5.841 -1.202 1.00 98.06 176 ALA A CA 1
ATOM 1305 C C . ALA A 1 176 ? 7.961 -7.044 -0.305 1.00 98.06 176 ALA A C 1
ATOM 1307 O O . ALA A 1 176 ? 7.098 -6.943 0.560 1.00 98.06 176 ALA A O 1
ATOM 1308 N N . LEU A 1 177 ? 8.698 -8.149 -0.443 1.00 97.94 177 LEU A N 1
ATOM 1309 C CA . LEU A 1 177 ? 8.565 -9.298 0.452 1.00 97.94 177 LEU A CA 1
ATOM 1310 C C . LEU A 1 177 ? 8.969 -8.946 1.894 1.00 97.94 177 LEU A C 1
ATOM 1312 O O . LEU A 1 177 ? 8.265 -9.319 2.834 1.00 97.94 177 LEU A O 1
ATOM 1316 N N . ILE A 1 178 ? 10.049 -8.175 2.076 1.00 98.00 178 ILE A N 1
ATOM 1317 C CA . ILE A 1 178 ? 10.471 -7.664 3.393 1.00 98.00 178 ILE A CA 1
ATOM 1318 C C . ILE A 1 178 ? 9.394 -6.746 3.981 1.00 98.00 178 ILE A C 1
ATOM 1320 O O . ILE A 1 178 ? 8.981 -6.921 5.129 1.00 98.00 178 ILE A O 1
ATOM 1324 N N . MET A 1 179 ? 8.909 -5.788 3.189 1.00 97.62 179 MET A N 1
ATOM 1325 C CA . MET A 1 179 ? 7.871 -4.845 3.616 1.00 97.62 179 MET A CA 1
ATOM 1326 C C . MET A 1 179 ? 6.555 -5.557 3.935 1.00 97.62 179 MET A C 1
ATOM 1328 O O . MET A 1 179 ? 5.897 -5.223 4.918 1.00 97.62 179 MET A O 1
ATOM 1332 N N . TRP A 1 180 ? 6.191 -6.576 3.156 1.00 97.88 180 TRP A N 1
ATOM 1333 C CA . TRP A 1 180 ? 5.024 -7.417 3.399 1.00 97.88 180 TRP A CA 1
ATOM 1334 C C . TRP A 1 180 ? 5.150 -8.178 4.722 1.00 97.88 180 TRP A C 1
ATOM 1336 O O . TRP A 1 180 ? 4.211 -8.172 5.517 1.00 97.88 180 TRP A O 1
ATOM 1346 N N . GLY A 1 181 ? 6.321 -8.758 5.009 1.00 97.19 181 GLY A N 1
ATOM 1347 C CA . GLY A 1 181 ? 6.601 -9.416 6.289 1.00 97.19 181 GLY A CA 1
ATOM 1348 C C . GLY A 1 181 ? 6.511 -8.458 7.481 1.00 97.19 181 GLY A C 1
ATOM 1349 O O . GLY A 1 181 ? 5.856 -8.766 8.478 1.00 97.19 181 GLY A O 1
ATOM 1350 N N . ALA A 1 182 ? 7.085 -7.258 7.361 1.00 95.31 182 ALA A N 1
ATOM 1351 C CA . ALA A 1 182 ? 6.948 -6.212 8.376 1.00 95.31 182 ALA A CA 1
ATOM 1352 C C . ALA A 1 182 ? 5.479 -5.780 8.555 1.00 95.31 182 ALA A C 1
ATOM 1354 O O . ALA A 1 182 ? 4.996 -5.638 9.680 1.00 95.31 182 ALA A O 1
ATOM 1355 N N . GLY A 1 183 ? 4.745 -5.622 7.450 1.00 95.50 183 GLY A N 1
ATOM 1356 C CA . GLY A 1 183 ? 3.327 -5.270 7.447 1.00 95.50 183 GLY A CA 1
ATOM 1357 C C . GLY A 1 183 ? 2.457 -6.341 8.100 1.00 95.50 183 GLY A C 1
ATOM 1358 O O . GLY A 1 183 ? 1.524 -6.001 8.824 1.00 95.50 183 GLY A O 1
ATOM 1359 N N . LEU A 1 184 ? 2.799 -7.622 7.934 1.00 95.31 184 LEU A N 1
ATOM 1360 C CA . LEU A 1 184 ? 2.126 -8.728 8.612 1.00 95.31 184 LEU A CA 1
ATOM 1361 C C . LEU A 1 184 ? 2.288 -8.635 10.135 1.00 95.31 184 LEU A C 1
ATOM 1363 O O . LEU A 1 184 ? 1.310 -8.815 10.857 1.00 95.31 184 LEU A O 1
ATOM 1367 N N . GLY A 1 185 ? 3.483 -8.295 10.628 1.00 93.31 185 GLY A N 1
ATOM 1368 C CA . GLY A 1 185 ? 3.716 -8.065 12.059 1.00 93.31 185 GLY A CA 1
ATOM 1369 C C . GLY A 1 185 ? 2.819 -6.959 12.624 1.00 93.31 185 GLY A C 1
ATOM 1370 O O . GLY A 1 185 ? 2.156 -7.148 13.646 1.00 93.31 185 GLY A O 1
ATOM 1371 N N . TRP A 1 186 ? 2.716 -5.833 11.912 1.00 93.00 186 TRP A N 1
ATOM 1372 C CA . TRP A 1 186 ? 1.800 -4.745 12.272 1.00 93.00 186 TRP A CA 1
ATOM 1373 C C . TRP A 1 186 ? 0.330 -5.153 12.194 1.00 93.00 186 TRP A C 1
ATOM 1375 O O . TRP A 1 186 ? -0.452 -4.778 13.065 1.00 93.00 186 TRP A O 1
ATOM 1385 N N . LEU A 1 187 ? -0.053 -5.949 11.195 1.00 92.69 187 LEU A N 1
ATOM 1386 C CA . LEU A 1 187 ? -1.416 -6.449 11.044 1.00 92.69 187 LEU A CA 1
ATOM 1387 C C . LEU A 1 187 ? -1.812 -7.366 12.209 1.00 92.69 187 LEU A C 1
ATOM 1389 O O . LEU A 1 187 ? -2.912 -7.231 12.743 1.00 92.69 187 LEU A O 1
ATOM 1393 N N . VAL A 1 188 ? -0.913 -8.254 12.642 1.00 92.62 188 VAL A N 1
ATOM 1394 C CA . VAL A 1 188 ? -1.121 -9.121 13.814 1.00 92.62 188 VAL A CA 1
ATOM 1395 C C . VAL A 1 188 ? -1.242 -8.290 15.089 1.00 92.62 188 VAL A C 1
ATOM 1397 O O . VAL A 1 188 ? -2.155 -8.521 15.885 1.00 92.62 188 VAL A O 1
ATOM 1400 N N . LEU A 1 189 ? -0.379 -7.286 15.273 1.00 89.12 189 LEU A N 1
ATOM 1401 C CA . LEU A 1 189 ? -0.461 -6.361 16.407 1.00 89.12 189 LEU A CA 1
ATOM 1402 C C . LEU A 1 189 ? -1.803 -5.619 16.419 1.00 89.12 189 LEU A C 1
ATOM 1404 O O . LEU A 1 189 ? -2.451 -5.510 17.463 1.00 89.12 189 LEU A O 1
ATOM 1408 N N . ALA A 1 190 ? -2.255 -5.153 15.257 1.00 88.88 190 ALA A N 1
ATOM 1409 C CA . ALA A 1 190 ? -3.510 -4.433 15.115 1.00 88.88 190 ALA A CA 1
ATOM 1410 C C . ALA A 1 190 ? -4.729 -5.336 15.370 1.00 88.88 190 ALA A C 1
ATOM 1412 O O . ALA A 1 190 ? -5.637 -4.953 16.112 1.00 88.88 190 ALA A O 1
ATOM 1413 N N . ALA A 1 191 ? -4.723 -6.563 14.843 1.00 88.62 191 ALA A N 1
ATOM 1414 C CA . ALA A 1 191 ? -5.761 -7.561 15.096 1.00 88.62 191 ALA A CA 1
ATOM 1415 C C . ALA A 1 191 ? -5.832 -7.951 16.582 1.00 88.62 191 ALA A C 1
ATOM 1417 O O . ALA A 1 191 ? -6.917 -7.996 17.159 1.00 88.62 191 ALA A O 1
ATOM 1418 N N . THR A 1 192 ? -4.679 -8.154 17.224 1.00 87.69 192 THR A N 1
ATOM 1419 C CA . THR A 1 192 ? -4.590 -8.471 18.660 1.00 87.69 192 THR A CA 1
ATOM 1420 C C . THR A 1 192 ? -5.095 -7.307 19.512 1.00 87.69 192 THR A C 1
ATOM 1422 O O . THR A 1 192 ? -5.829 -7.509 20.480 1.00 87.69 192 THR A O 1
ATOM 1425 N N . SER A 1 193 ? -4.773 -6.071 19.124 1.00 84.69 193 SER A N 1
ATOM 1426 C CA . SER A 1 193 ? -5.267 -4.865 19.800 1.00 84.69 193 SER A CA 1
ATOM 1427 C C . SER A 1 193 ? -6.795 -4.779 19.743 1.00 84.69 193 SER A C 1
ATOM 1429 O O . SER A 1 193 ? -7.433 -4.513 20.760 1.00 84.69 193 SER A O 1
ATOM 1431 N N . ILE A 1 194 ? -7.403 -5.067 18.585 1.00 84.06 194 ILE A N 1
ATOM 1432 C CA . ILE A 1 194 ? -8.867 -5.128 18.447 1.00 84.06 194 ILE A CA 1
ATOM 1433 C C . ILE A 1 194 ? -9.455 -6.248 19.304 1.00 84.06 194 ILE A C 1
ATOM 1435 O O . ILE A 1 194 ? -10.426 -6.012 20.014 1.00 84.06 194 ILE A O 1
ATOM 1439 N N . ALA A 1 195 ? -8.877 -7.450 19.257 1.00 85.00 195 ALA A N 1
ATOM 1440 C CA . ALA A 1 195 ? -9.392 -8.606 19.990 1.00 85.00 195 ALA A CA 1
ATOM 1441 C C . ALA A 1 195 ? -9.363 -8.402 21.515 1.00 85.00 195 ALA A C 1
ATOM 1443 O O . ALA A 1 195 ? -10.249 -8.874 22.223 1.00 85.00 195 ALA A O 1
ATOM 1444 N N . THR A 1 196 ? -8.364 -7.676 22.020 1.00 84.12 196 THR A N 1
ATOM 1445 C CA . THR A 1 196 ? -8.215 -7.363 23.452 1.00 84.12 196 THR A CA 1
ATOM 1446 C C . THR A 1 196 ? -9.045 -6.158 23.893 1.00 84.12 196 THR A C 1
ATOM 1448 O O . THR A 1 196 ? -9.395 -6.034 25.068 1.00 84.12 196 THR A O 1
ATOM 1451 N N . THR A 1 197 ? -9.412 -5.274 22.965 1.00 78.06 197 THR A N 1
ATOM 1452 C CA . THR A 1 197 ? -10.215 -4.091 23.270 1.00 78.06 197 THR A CA 1
ATOM 1453 C C . THR A 1 197 ? -11.701 -4.421 23.180 1.00 78.06 197 THR A C 1
ATOM 1455 O O . THR A 1 197 ? -12.273 -4.494 22.095 1.00 78.06 197 THR A O 1
ATOM 1458 N N . GLN A 1 198 ? -12.354 -4.590 24.335 1.00 66.56 198 GLN A N 1
ATOM 1459 C CA . GLN A 1 198 ? -13.806 -4.789 24.395 1.00 66.56 198 GLN A CA 1
ATOM 1460 C C . GLN A 1 198 ? -14.565 -3.676 23.658 1.00 66.56 198 GLN A C 1
ATOM 1462 O O . GLN A 1 198 ? -14.176 -2.509 23.742 1.00 66.56 198 GLN A O 1
ATOM 1467 N N . THR A 1 199 ? -15.638 -4.081 22.962 1.00 72.69 199 THR A N 1
ATOM 1468 C CA . THR A 1 199 ? -16.588 -3.292 22.151 1.00 72.69 199 THR A CA 1
ATOM 1469 C C . THR A 1 199 ? -16.269 -1.798 22.053 1.00 72.69 199 THR A C 1
ATOM 1471 O O . THR A 1 199 ? -16.456 -1.047 23.013 1.00 72.69 199 THR A O 1
ATOM 1474 N N . PHE A 1 200 ? -15.845 -1.347 20.873 1.00 72.75 200 PHE A N 1
ATOM 1475 C CA . PHE A 1 200 ? -15.634 0.070 20.585 1.00 72.75 200 PHE A CA 1
ATOM 1476 C C . PHE A 1 200 ? -16.745 0.593 19.656 1.00 72.75 200 PHE A C 1
ATOM 1478 O O . PHE A 1 200 ? -17.135 -0.100 18.709 1.00 72.75 200 PHE A O 1
ATOM 1485 N N . PRO A 1 201 ? -17.302 1.787 19.930 1.00 78.94 201 PRO A N 1
ATOM 1486 C CA . PRO A 1 201 ? -18.421 2.325 19.169 1.00 78.94 201 PRO A CA 1
ATOM 1487 C C . PRO A 1 201 ? -18.017 2.644 17.726 1.00 78.94 201 PRO A C 1
ATOM 1489 O O . PRO A 1 201 ? -16.874 2.996 17.427 1.00 78.94 201 PRO A O 1
ATOM 1492 N N . PHE A 1 202 ? -18.981 2.537 16.812 1.00 82.25 202 PHE A N 1
ATOM 1493 C CA . PHE A 1 202 ? -18.772 2.941 15.427 1.00 82.25 202 PHE A CA 1
ATOM 1494 C C . PHE A 1 202 ? -18.595 4.462 15.334 1.00 82.25 202 PHE A C 1
ATOM 1496 O O . PHE A 1 202 ? -19.455 5.218 15.788 1.00 82.25 202 PHE A O 1
ATOM 1503 N N . ASN A 1 203 ? -17.510 4.893 14.692 1.00 83.06 203 ASN A N 1
ATOM 1504 C CA . ASN A 1 203 ? -17.203 6.289 14.398 1.00 83.06 203 ASN A CA 1
ATOM 1505 C C . ASN A 1 203 ? -16.639 6.421 12.970 1.00 83.06 203 ASN A C 1
ATOM 1507 O O . ASN A 1 203 ? -16.330 5.421 12.319 1.00 83.06 203 ASN A O 1
ATOM 1511 N N . MET A 1 204 ? -16.477 7.655 12.480 1.00 82.00 204 MET A N 1
ATOM 1512 C CA . MET A 1 204 ? -15.933 7.911 11.135 1.00 82.00 204 MET A CA 1
ATOM 1513 C C . MET A 1 204 ? -14.500 7.401 10.937 1.00 82.00 204 MET A C 1
ATOM 1515 O O . MET A 1 204 ? -14.088 7.161 9.803 1.00 82.00 204 MET A O 1
ATOM 1519 N N . GLY A 1 205 ? -13.762 7.165 12.023 1.00 82.25 205 GLY A N 1
ATOM 1520 C CA . GLY A 1 205 ? -12.427 6.582 11.994 1.00 82.25 205 GLY A CA 1
ATOM 1521 C C . GLY A 1 205 ? -12.384 5.166 11.422 1.00 82.25 205 GLY A C 1
ATOM 1522 O O . GLY A 1 205 ? -11.334 4.776 10.930 1.00 82.25 205 GLY A O 1
ATOM 1523 N N . TRP A 1 206 ? -13.498 4.418 11.389 1.00 86.50 206 TRP A N 1
ATOM 1524 C CA . TRP A 1 206 ? -13.555 3.062 10.811 1.00 86.50 206 TRP A CA 1
ATOM 1525 C C . TRP A 1 206 ? -13.180 3.011 9.321 1.00 86.50 206 TRP A C 1
ATOM 1527 O O . TRP A 1 206 ? -12.677 1.993 8.848 1.00 86.50 206 TRP A O 1
ATOM 1537 N N . TRP A 1 207 ? -13.343 4.111 8.583 1.00 87.38 207 TRP A N 1
ATOM 1538 C CA . TRP A 1 207 ? -12.826 4.223 7.213 1.00 87.38 207 TRP A CA 1
ATOM 1539 C C . TRP A 1 207 ? -11.297 4.078 7.137 1.00 87.38 207 TRP A C 1
ATOM 1541 O O . TRP A 1 207 ? -10.758 3.683 6.107 1.00 87.38 207 TRP A O 1
ATOM 1551 N N . GLY A 1 208 ? -10.587 4.311 8.241 1.00 85.69 208 GLY A N 1
ATOM 1552 C CA . GLY A 1 208 ? -9.148 4.091 8.351 1.00 85.69 208 GLY A CA 1
ATOM 1553 C C . GLY A 1 208 ? -8.717 2.624 8.263 1.00 85.69 208 GLY A C 1
ATOM 1554 O O . GLY A 1 208 ? -7.535 2.376 8.060 1.00 85.69 208 GLY A O 1
ATOM 1555 N N . PHE A 1 209 ? -9.632 1.650 8.361 1.00 85.94 209 PHE A N 1
ATOM 1556 C CA . PHE A 1 209 ? -9.300 0.230 8.183 1.00 85.94 209 PHE A CA 1
ATOM 1557 C C . PHE A 1 209 ? -9.150 -0.173 6.711 1.00 85.94 209 PHE A C 1
ATOM 1559 O O . PHE A 1 209 ? -8.348 -1.047 6.380 1.00 85.94 209 PHE A O 1
ATOM 1566 N N . THR A 1 210 ? -9.936 0.435 5.817 1.00 90.75 210 THR A N 1
ATOM 1567 C CA . THR A 1 210 ? -10.064 -0.047 4.436 1.00 90.75 210 THR A CA 1
ATOM 1568 C C . THR A 1 210 ? -8.813 0.226 3.618 1.00 90.75 210 THR A C 1
ATOM 1570 O O . THR A 1 210 ? -8.421 -0.618 2.817 1.00 90.75 210 THR A O 1
ATOM 1573 N N . PHE A 1 211 ? -8.168 1.380 3.822 1.00 90.69 211 PHE A N 1
ATOM 1574 C CA . PHE A 1 211 ? -6.959 1.729 3.078 1.00 90.69 211 PHE A CA 1
ATOM 1575 C C . PHE A 1 211 ? -5.786 0.787 3.408 1.00 90.69 211 PHE A C 1
ATOM 1577 O O . PHE A 1 211 ? -5.316 0.136 2.477 1.00 90.69 211 PHE A O 1
ATOM 1584 N N . PRO A 1 212 ? -5.349 0.614 4.675 1.00 92.56 212 PRO A N 1
ATOM 1585 C CA . PRO A 1 212 ? -4.219 -0.259 4.998 1.00 92.56 212 PRO A CA 1
ATOM 1586 C C . PRO A 1 212 ? -4.427 -1.718 4.581 1.00 92.56 212 PRO A C 1
ATOM 1588 O O . PRO A 1 212 ? -3.531 -2.323 4.000 1.00 92.56 212 PRO A O 1
ATOM 1591 N N . LEU A 1 213 ? -5.622 -2.276 4.808 1.00 93.94 213 LEU A N 1
ATOM 1592 C CA . LEU A 1 213 ? -5.932 -3.639 4.365 1.00 93.94 213 LEU A CA 1
ATOM 1593 C C . LEU A 1 213 ? -5.991 -3.750 2.837 1.00 93.94 213 LEU A C 1
ATOM 1595 O O . LEU A 1 213 ? -5.519 -4.738 2.277 1.00 93.94 213 LEU A O 1
ATOM 1599 N N . GLY A 1 214 ? -6.533 -2.738 2.155 1.00 95.56 214 GLY A N 1
ATOM 1600 C CA . GLY A 1 214 ? -6.600 -2.693 0.697 1.00 95.56 214 GLY A CA 1
ATOM 1601 C C . GLY A 1 214 ? -5.216 -2.696 0.054 1.00 95.56 214 GLY A C 1
ATOM 1602 O O . GLY A 1 214 ? -4.954 -3.506 -0.831 1.00 95.56 214 GLY A O 1
ATOM 1603 N N . VAL A 1 215 ? -4.307 -1.843 0.532 1.00 96.00 215 VAL A N 1
ATOM 1604 C CA . VAL A 1 215 ? -2.940 -1.766 -0.010 1.00 96.00 215 VAL A CA 1
ATOM 1605 C C . VAL A 1 215 ? -2.091 -2.984 0.365 1.00 96.00 215 VAL A C 1
ATOM 1607 O O . VAL A 1 215 ? -1.227 -3.409 -0.398 1.00 96.00 215 VAL A O 1
ATOM 1610 N N . PHE A 1 216 ? -2.370 -3.617 1.507 1.00 96.94 216 PHE A N 1
ATOM 1611 C CA . PHE A 1 216 ? -1.764 -4.903 1.847 1.00 96.94 216 PHE A CA 1
ATOM 1612 C C . PHE A 1 216 ? -2.239 -6.016 0.899 1.00 96.94 216 PHE A C 1
ATOM 1614 O O . PHE A 1 216 ? -1.432 -6.823 0.431 1.00 96.94 216 PHE A O 1
ATOM 1621 N N . ALA A 1 217 ? -3.527 -6.026 0.539 1.00 97.56 217 ALA A N 1
ATOM 1622 C CA . ALA A 1 217 ? -4.084 -6.961 -0.437 1.00 97.56 217 ALA A CA 1
ATOM 1623 C C . ALA A 1 217 ? -3.490 -6.759 -1.843 1.00 97.56 217 ALA A C 1
ATOM 1625 O O . ALA A 1 217 ? -3.164 -7.744 -2.507 1.00 97.56 217 ALA A O 1
ATOM 1626 N N . THR A 1 218 ? -3.295 -5.515 -2.298 1.00 97.06 218 THR A N 1
ATOM 1627 C CA . THR A 1 218 ? -2.681 -5.242 -3.612 1.00 97.06 218 THR A CA 1
ATOM 1628 C C . THR A 1 218 ? -1.210 -5.645 -3.658 1.00 97.06 218 THR A C 1
ATOM 1630 O O . THR A 1 218 ? -0.794 -6.263 -4.637 1.00 97.06 218 THR A O 1
ATOM 1633 N N . CYS A 1 219 ? -0.441 -5.383 -2.596 1.00 97.94 219 CYS A N 1
ATOM 1634 C CA . CYS A 1 219 ? 0.933 -5.876 -2.445 1.00 97.94 219 CYS A CA 1
ATOM 1635 C C . CYS A 1 219 ? 0.984 -7.410 -2.519 1.00 97.94 219 CYS A C 1
ATOM 1637 O O . CYS A 1 219 ? 1.700 -7.983 -3.339 1.00 97.94 219 CYS A O 1
ATOM 1639 N N . THR A 1 220 ? 0.118 -8.082 -1.753 1.00 98.19 220 THR A N 1
ATOM 1640 C CA . THR A 1 220 ? -0.016 -9.550 -1.760 1.00 98.19 220 THR A CA 1
ATOM 1641 C C . THR A 1 220 ? -0.359 -10.081 -3.158 1.00 98.19 220 THR A C 1
ATOM 1643 O O . THR A 1 220 ? 0.244 -11.049 -3.620 1.00 98.19 220 THR A O 1
ATOM 1646 N N . SER A 1 221 ? -1.278 -9.418 -3.870 1.00 98.06 221 SER A N 1
ATOM 1647 C CA . SER A 1 221 ? -1.661 -9.774 -5.243 1.00 98.06 221 SER A CA 1
ATOM 1648 C C . SER A 1 221 ? -0.498 -9.647 -6.217 1.00 98.06 221 SER A C 1
ATOM 1650 O O . SER A 1 221 ? -0.331 -10.481 -7.109 1.00 98.06 221 SER A O 1
ATOM 1652 N N . MET A 1 222 ? 0.322 -8.613 -6.048 1.00 97.50 222 MET A N 1
ATOM 1653 C CA . MET A 1 222 ? 1.485 -8.400 -6.892 1.00 97.50 222 MET A CA 1
ATOM 1654 C C . MET A 1 222 ? 2.564 -9.451 -6.621 1.00 97.50 222 MET A C 1
ATOM 1656 O O . MET A 1 222 ? 3.106 -10.013 -7.569 1.00 97.50 222 MET A O 1
ATOM 1660 N N . LEU A 1 223 ? 2.826 -9.790 -5.353 1.00 98.06 223 LEU A N 1
ATOM 1661 C CA . LEU A 1 223 ? 3.712 -10.903 -4.981 1.00 98.06 223 LEU A CA 1
ATOM 1662 C C . LEU A 1 223 ? 3.217 -12.234 -5.554 1.00 98.06 223 LEU A C 1
ATOM 1664 O O . LEU A 1 223 ? 4.014 -12.998 -6.089 1.00 98.06 223 LEU A O 1
ATOM 1668 N N . ALA A 1 224 ? 1.904 -12.481 -5.532 1.00 97.75 224 ALA A N 1
ATOM 1669 C CA . ALA A 1 224 ? 1.310 -13.679 -6.123 1.00 97.75 224 ALA A CA 1
ATOM 1670 C C . ALA A 1 224 ? 1.618 -13.823 -7.618 1.00 97.75 224 ALA A C 1
ATOM 1672 O O . ALA A 1 224 ? 1.858 -14.934 -8.083 1.00 97.75 224 ALA A O 1
ATOM 1673 N N . LYS A 1 225 ? 1.613 -12.707 -8.359 1.00 96.56 225 LYS A N 1
ATOM 1674 C CA . LYS A 1 225 ? 1.940 -12.676 -9.792 1.00 96.56 225 LYS A CA 1
ATOM 1675 C C . LYS A 1 225 ? 3.440 -12.802 -10.043 1.00 96.56 225 LYS A C 1
ATOM 1677 O O . LYS A 1 225 ? 3.836 -13.558 -10.915 1.00 96.56 225 LYS A O 1
ATOM 1682 N N . GLN A 1 226 ? 4.257 -12.066 -9.292 1.00 95.88 226 GLN A N 1
ATOM 1683 C CA . GLN A 1 226 ? 5.708 -12.007 -9.504 1.00 95.88 226 GLN A CA 1
ATOM 1684 C C . GLN A 1 226 ? 6.432 -13.289 -9.072 1.00 95.88 226 GLN A C 1
ATOM 1686 O O . GLN A 1 226 ? 7.412 -13.671 -9.697 1.00 95.88 226 GLN A O 1
ATOM 1691 N N . LEU A 1 227 ? 5.948 -13.957 -8.021 1.00 95.81 227 LEU A N 1
ATOM 1692 C CA . LEU A 1 227 ? 6.512 -15.213 -7.511 1.00 95.81 227 LEU A CA 1
ATOM 1693 C C . LEU A 1 227 ? 5.793 -16.460 -8.047 1.00 95.81 227 LEU A C 1
ATOM 1695 O O . LEU A 1 227 ? 6.113 -17.564 -7.618 1.00 95.81 227 LEU A O 1
ATOM 1699 N N . ASP A 1 228 ? 4.772 -16.280 -8.890 1.00 96.06 228 ASP A N 1
ATOM 1700 C CA . ASP A 1 228 ? 3.844 -17.324 -9.348 1.00 96.06 228 ASP A CA 1
ATOM 1701 C C . ASP A 1 228 ? 3.375 -18.286 -8.234 1.00 96.06 228 ASP A C 1
ATOM 1703 O O . ASP A 1 228 ? 3.328 -19.507 -8.366 1.00 96.06 228 ASP A O 1
ATOM 1707 N N . SER A 1 229 ? 3.044 -17.726 -7.071 1.00 96.50 229 SER A N 1
ATOM 1708 C CA . SER A 1 229 ? 2.852 -18.509 -5.851 1.00 96.50 229 SER A CA 1
ATOM 1709 C C . SER A 1 229 ? 1.378 -18.695 -5.508 1.00 96.50 229 SER A C 1
ATOM 1711 O O . SER A 1 229 ? 0.654 -17.735 -5.228 1.00 96.50 229 SER A O 1
ATOM 1713 N N . VAL A 1 230 ? 0.943 -19.956 -5.435 1.00 96.62 230 VAL A N 1
ATOM 1714 C CA . VAL A 1 230 ? -0.415 -20.335 -5.009 1.00 96.62 230 VAL A CA 1
ATOM 1715 C C . VAL A 1 230 ? -0.727 -19.841 -3.591 1.00 96.62 230 VAL A C 1
ATOM 1717 O O . VAL A 1 230 ? -1.839 -19.382 -3.331 1.00 96.62 230 VAL A O 1
ATOM 1720 N N . PHE A 1 231 ? 0.260 -19.850 -2.691 1.00 96.69 231 PHE A N 1
ATOM 1721 C CA . PHE A 1 231 ? 0.124 -19.327 -1.329 1.00 96.69 231 PHE A CA 1
ATOM 1722 C C . PHE A 1 231 ? -0.313 -17.855 -1.326 1.00 96.69 231 PHE A C 1
ATOM 1724 O O . PHE A 1 231 ? -1.333 -17.500 -0.731 1.00 96.69 231 PHE A O 1
ATOM 1731 N N . PHE A 1 232 ? 0.402 -17.001 -2.064 1.00 97.56 232 PHE A N 1
ATOM 1732 C CA . PHE A 1 232 ? 0.059 -15.583 -2.160 1.00 97.56 232 PHE A CA 1
ATOM 1733 C C . PHE A 1 232 ? -1.263 -15.350 -2.908 1.00 97.56 232 PHE A C 1
ATOM 1735 O O . PHE A 1 232 ? -1.975 -14.393 -2.594 1.00 97.56 232 PHE A O 1
ATOM 1742 N N . ARG A 1 233 ? -1.660 -16.231 -3.841 1.00 97.31 233 ARG A N 1
ATOM 1743 C CA . ARG A 1 233 ? -2.987 -16.170 -4.487 1.00 97.31 233 ARG A CA 1
ATOM 1744 C C . ARG A 1 233 ? -4.118 -16.392 -3.477 1.00 97.31 233 ARG A C 1
ATOM 1746 O O . ARG A 1 233 ? -5.063 -15.603 -3.454 1.00 97.31 233 ARG A O 1
ATOM 1753 N N . PHE A 1 234 ? -4.005 -17.397 -2.606 1.00 97.81 234 PHE A N 1
ATOM 1754 C CA . PHE A 1 234 ? -4.988 -17.630 -1.541 1.00 97.81 234 PHE A CA 1
ATOM 1755 C C . PHE A 1 234 ? -5.056 -16.460 -0.556 1.00 97.81 234 PHE A C 1
ATOM 1757 O O . PHE A 1 234 ? -6.147 -15.976 -0.254 1.00 97.81 234 PHE A O 1
ATOM 1764 N N . LEU A 1 235 ? -3.909 -15.939 -0.111 1.00 97.31 235 LEU A N 1
ATOM 1765 C CA . LEU A 1 235 ? -3.883 -14.768 0.772 1.00 97.31 235 LEU A CA 1
ATOM 1766 C C . LEU A 1 235 ? -4.499 -13.528 0.119 1.00 97.31 235 LEU A C 1
ATOM 1768 O O . LEU A 1 235 ? -5.249 -12.798 0.764 1.00 97.31 235 LEU A O 1
ATOM 1772 N N . THR A 1 236 ? -4.247 -13.319 -1.175 1.00 97.25 236 THR A N 1
ATOM 1773 C CA . THR A 1 236 ? -4.871 -12.234 -1.940 1.00 97.25 236 THR A CA 1
ATOM 1774 C C . THR A 1 236 ? -6.390 -12.339 -1.898 1.00 97.25 236 THR A C 1
ATOM 1776 O O . THR A 1 236 ? -7.059 -11.331 -1.676 1.00 97.25 236 THR A O 1
ATOM 1779 N N . MET A 1 237 ? -6.949 -13.540 -2.073 1.00 97.12 237 MET A N 1
ATOM 1780 C CA . MET A 1 237 ? -8.394 -13.763 -1.998 1.00 97.12 237 MET A CA 1
ATOM 1781 C C . MET A 1 237 ? -8.935 -13.429 -0.603 1.00 97.12 237 MET A C 1
ATOM 1783 O O . MET A 1 237 ? -9.898 -12.671 -0.491 1.00 97.12 237 MET A O 1
ATOM 1787 N N . ILE A 1 238 ? -8.287 -13.933 0.452 1.00 96.88 238 ILE A N 1
ATOM 1788 C CA . ILE A 1 238 ? -8.691 -13.706 1.849 1.00 96.88 238 ILE A CA 1
ATOM 1789 C C . ILE A 1 238 ? -8.699 -12.211 2.179 1.00 96.88 238 ILE A C 1
ATOM 1791 O O . ILE A 1 238 ? -9.711 -11.690 2.659 1.00 96.88 238 ILE A O 1
ATOM 1795 N N . PHE A 1 239 ? -7.606 -11.497 1.895 1.00 95.69 239 PHE A N 1
ATOM 1796 C CA . PHE A 1 239 ? -7.525 -10.064 2.177 1.00 95.69 239 PHE A CA 1
ATOM 1797 C C . PHE A 1 239 ? -8.505 -9.257 1.325 1.00 95.69 239 PHE A C 1
ATOM 1799 O O . PHE A 1 239 ? -9.167 -8.367 1.852 1.00 95.69 239 PHE A O 1
ATOM 1806 N N . SER A 1 240 ? -8.673 -9.598 0.045 1.00 95.56 240 SER A N 1
ATOM 1807 C CA . SER A 1 240 ? -9.610 -8.893 -0.843 1.00 95.56 240 SER A CA 1
ATOM 1808 C C . SER A 1 240 ? -11.061 -9.036 -0.379 1.00 95.56 240 SER A C 1
ATOM 1810 O O . SER A 1 240 ? -11.777 -8.039 -0.288 1.00 95.56 240 SER A O 1
ATOM 1812 N N . VAL A 1 241 ? -11.493 -10.252 -0.020 1.00 97.00 241 VAL A N 1
ATOM 1813 C CA . VAL A 1 241 ? -12.840 -10.495 0.531 1.00 97.00 241 VAL A CA 1
ATOM 1814 C C . VAL A 1 241 ? -13.018 -9.751 1.853 1.00 97.00 241 VAL A C 1
ATOM 1816 O O . VAL A 1 241 ? -14.035 -9.088 2.048 1.00 97.00 241 VAL A O 1
ATOM 1819 N N . SER A 1 242 ? -12.013 -9.788 2.731 1.00 94.12 242 SER A N 1
ATOM 1820 C CA . SER A 1 242 ? -12.045 -9.079 4.016 1.00 94.12 242 SER A CA 1
ATOM 1821 C C . SER A 1 242 ? -12.221 -7.568 3.835 1.00 94.12 242 SER A C 1
ATOM 1823 O O . SER A 1 242 ? -13.044 -6.959 4.517 1.00 94.12 242 SER A O 1
ATOM 1825 N N . VAL A 1 243 ? -11.503 -6.963 2.882 1.00 94.69 243 VAL A N 1
ATOM 1826 C CA . VAL A 1 243 ? -11.621 -5.534 2.548 1.00 94.69 243 VAL A CA 1
ATOM 1827 C C . VAL A 1 243 ? -13.018 -5.198 2.031 1.00 94.69 243 VAL A C 1
ATOM 1829 O O . VAL A 1 243 ? -13.593 -4.203 2.467 1.00 94.69 243 VAL A O 1
ATOM 1832 N N . ILE A 1 244 ? -13.588 -6.022 1.145 1.00 95.94 244 ILE A N 1
ATOM 1833 C CA . ILE A 1 244 ? -14.939 -5.805 0.600 1.00 95.94 244 ILE A CA 1
ATOM 1834 C C . ILE A 1 244 ? -15.992 -5.882 1.709 1.00 95.94 244 ILE A C 1
ATOM 1836 O O . ILE A 1 244 ? -16.840 -4.997 1.813 1.00 95.94 244 ILE A O 1
ATOM 1840 N N . LEU A 1 245 ? -15.931 -6.906 2.564 1.00 95.31 245 LEU A N 1
ATOM 1841 C CA . LEU A 1 245 ? -16.871 -7.070 3.677 1.00 95.31 245 LEU A CA 1
ATOM 1842 C C . LEU A 1 245 ? -16.779 -5.904 4.662 1.00 95.31 245 LEU A C 1
ATOM 1844 O O . LEU A 1 245 ? -17.797 -5.321 5.035 1.00 95.31 245 LEU A O 1
ATOM 1848 N N . LEU A 1 246 ? -15.560 -5.528 5.044 1.00 91.88 246 LEU A N 1
ATOM 1849 C CA . LEU A 1 246 ? -15.315 -4.384 5.911 1.00 91.88 246 LEU A CA 1
ATOM 1850 C C . LEU A 1 246 ? -15.863 -3.094 5.293 1.00 91.88 246 LEU A C 1
ATOM 1852 O O . LEU A 1 246 ? -16.557 -2.339 5.972 1.00 91.88 246 LEU A O 1
ATOM 1856 N N . TRP A 1 247 ? -15.603 -2.857 4.006 1.00 95.31 247 TRP A N 1
ATOM 1857 C CA . TRP A 1 247 ? -16.121 -1.695 3.290 1.00 95.31 247 TRP A CA 1
ATOM 1858 C C . TRP A 1 247 ? -17.652 -1.663 3.299 1.00 95.31 247 TRP A C 1
ATOM 1860 O O . TRP A 1 247 ? -18.227 -0.628 3.623 1.00 95.31 247 TRP A O 1
ATOM 1870 N N . LEU A 1 248 ? -18.322 -2.792 3.034 1.00 95.94 248 LEU A N 1
ATOM 1871 C CA . LEU A 1 248 ? -19.787 -2.890 3.072 1.00 95.94 248 LEU A CA 1
ATOM 1872 C C . LEU A 1 248 ? -20.348 -2.589 4.466 1.00 95.94 248 LEU A C 1
ATOM 1874 O O . LEU A 1 248 ? -21.329 -1.852 4.586 1.00 95.94 248 LEU A O 1
ATOM 1878 N N . ILE A 1 249 ? -19.720 -3.111 5.523 1.00 92.88 249 ILE A N 1
ATOM 1879 C CA . ILE A 1 249 ? -20.116 -2.844 6.914 1.00 92.88 249 ILE A CA 1
ATOM 1880 C C . ILE A 1 249 ? -19.989 -1.351 7.223 1.00 92.88 249 ILE A C 1
ATOM 1882 O O . ILE A 1 249 ? -20.936 -0.741 7.728 1.00 92.88 249 ILE A O 1
ATOM 1886 N N . VAL A 1 250 ? -18.833 -0.758 6.913 1.00 92.62 250 VAL A N 1
ATOM 1887 C CA . VAL A 1 250 ? -18.562 0.658 7.188 1.00 92.62 250 VAL A CA 1
ATOM 1888 C C . VAL A 1 250 ? -19.506 1.547 6.382 1.00 92.62 250 VAL A C 1
ATOM 1890 O O . VAL A 1 250 ? -20.162 2.405 6.966 1.00 92.62 250 VAL A O 1
ATOM 1893 N N . ALA A 1 251 ? -19.664 1.293 5.082 1.00 92.62 251 ALA A N 1
ATOM 1894 C CA . ALA A 1 251 ? -20.562 2.043 4.209 1.00 92.62 251 ALA A CA 1
ATOM 1895 C C . ALA A 1 251 ? -22.020 1.973 4.683 1.00 92.62 251 ALA A C 1
ATOM 1897 O O . ALA A 1 251 ? -22.690 3.003 4.772 1.00 92.62 251 ALA A O 1
ATOM 1898 N N . THR A 1 252 ? -22.502 0.784 5.060 1.00 93.00 252 THR A N 1
ATOM 1899 C CA . THR A 1 252 ? -23.873 0.601 5.560 1.00 93.00 252 THR A CA 1
ATOM 1900 C C . THR A 1 252 ? -24.090 1.369 6.861 1.00 93.00 252 THR A C 1
ATOM 1902 O O . THR A 1 252 ? -25.069 2.104 6.986 1.00 93.00 252 THR A O 1
ATOM 1905 N N . ARG A 1 253 ? -23.170 1.269 7.829 1.00 89.69 253 ARG A N 1
ATOM 1906 C CA . ARG A 1 253 ? -23.291 2.006 9.099 1.00 89.69 253 ARG A CA 1
ATOM 1907 C C . ARG A 1 253 ? -23.159 3.514 8.926 1.00 89.69 253 ARG A C 1
ATOM 1909 O O . ARG A 1 253 ? -23.899 4.253 9.574 1.00 89.69 253 ARG A O 1
ATOM 1916 N N . THR A 1 254 ? -22.275 3.969 8.038 1.00 90.69 254 THR A N 1
ATOM 1917 C CA . THR A 1 254 ? -22.181 5.380 7.647 1.00 90.69 254 THR A CA 1
ATOM 1918 C C . THR A 1 254 ? -23.505 5.856 7.058 1.00 90.69 254 THR A C 1
ATOM 1920 O O . THR A 1 254 ? -24.001 6.890 7.486 1.00 90.69 254 THR A O 1
ATOM 1923 N N . LEU A 1 255 ? -24.129 5.097 6.151 1.00 89.69 255 LEU A N 1
ATOM 1924 C CA . LEU A 1 255 ? -25.410 5.472 5.547 1.00 89.69 255 LEU A CA 1
ATOM 1925 C C . LEU A 1 255 ? -26.546 5.529 6.578 1.00 89.69 255 LEU A C 1
ATOM 1927 O O . LEU A 1 255 ? -27.328 6.478 6.573 1.00 89.69 255 LEU A O 1
ATOM 1931 N N . LEU A 1 256 ? -26.627 4.547 7.479 1.00 87.94 256 LEU A N 1
ATOM 1932 C CA . LEU A 1 256 ? -27.633 4.522 8.545 1.00 87.94 256 LEU A CA 1
ATOM 1933 C C . LEU A 1 256 ? -27.492 5.733 9.479 1.00 87.94 256 LEU A C 1
ATOM 1935 O O . LEU A 1 256 ? -28.473 6.432 9.713 1.00 87.94 256 LEU A O 1
ATOM 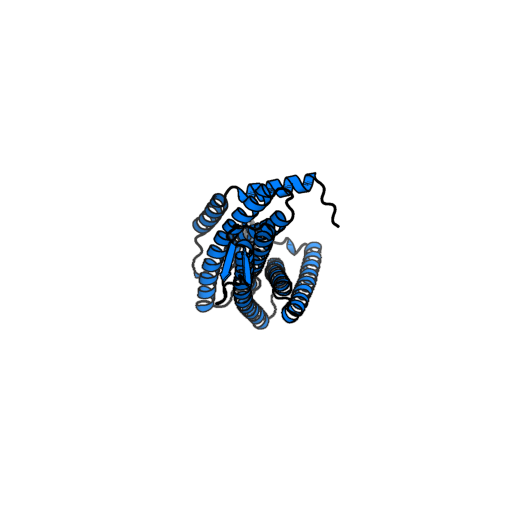1939 N N . LYS A 1 257 ? -26.274 6.035 9.948 1.00 84.69 257 LYS A N 1
ATOM 1940 C CA . LYS A 1 257 ? -26.016 7.200 10.815 1.00 84.69 257 LYS A CA 1
ATOM 1941 C C . LYS A 1 257 ? -26.092 8.545 10.094 1.00 84.69 257 LYS A C 1
ATOM 1943 O O . LYS A 1 257 ? -26.383 9.560 10.720 1.00 84.69 257 LYS A O 1
ATOM 1948 N N . ALA A 1 258 ? -25.837 8.572 8.789 1.00 86.88 258 ALA A N 1
ATOM 1949 C CA . ALA A 1 258 ? -26.062 9.759 7.974 1.00 86.88 258 ALA A CA 1
ATOM 1950 C C . ALA A 1 258 ? -27.560 10.066 7.859 1.00 86.88 258 ALA A C 1
ATOM 1952 O O . ALA A 1 258 ? -27.947 11.226 7.959 1.00 86.88 258 ALA A O 1
ATOM 1953 N N . ARG A 1 259 ? -28.409 9.035 7.726 1.00 87.12 259 ARG A N 1
ATOM 1954 C CA . ARG A 1 259 ? -29.872 9.197 7.721 1.00 87.12 259 ARG A CA 1
ATOM 1955 C C . ARG A 1 259 ? -30.424 9.681 9.060 1.00 87.12 259 ARG A C 1
ATOM 1957 O O . ARG A 1 259 ? -31.366 10.461 9.054 1.00 87.12 259 ARG A O 1
ATOM 1964 N N . THR A 1 260 ? -29.851 9.253 10.187 1.00 82.19 260 THR A N 1
ATOM 1965 C CA . THR A 1 260 ? -30.268 9.733 11.519 1.00 82.19 260 THR A CA 1
ATOM 1966 C C . THR A 1 260 ? -29.687 11.101 11.886 1.00 82.19 260 THR A C 1
ATOM 1968 O O . THR A 1 260 ? -30.044 11.655 12.920 1.00 82.19 260 THR A O 1
ATOM 1971 N N . GLY A 1 261 ? -28.785 11.662 11.071 1.00 76.38 261 GLY A N 1
ATOM 1972 C CA . GLY A 1 261 ? -28.112 12.937 11.341 1.00 76.38 261 GLY A CA 1
ATOM 1973 C C . GLY A 1 261 ? -27.028 12.872 12.427 1.00 76.38 261 GLY A C 1
ATOM 1974 O O . GLY A 1 261 ? -26.250 13.814 12.564 1.00 76.38 261 GLY A O 1
ATOM 1975 N N . GLU A 1 262 ? -26.902 11.751 13.146 1.00 70.94 262 GLU A N 1
ATOM 1976 C CA . GLU A 1 262 ? -25.927 11.550 14.230 1.00 70.94 262 GLU A CA 1
ATOM 1977 C C . GLU A 1 262 ? -24.473 11.705 13.774 1.00 70.94 262 GLU A C 1
ATOM 1979 O O . GLU A 1 262 ? -23.605 12.042 14.574 1.00 70.94 262 GLU A O 1
ATOM 1984 N N . ILE A 1 263 ? -24.189 11.460 12.492 1.00 70.00 263 ILE A N 1
ATOM 1985 C CA . ILE A 1 263 ? -22.828 11.527 11.944 1.00 70.00 263 ILE A CA 1
ATOM 1986 C C . ILE A 1 263 ? -22.285 12.960 11.840 1.00 70.00 263 ILE A C 1
ATOM 1988 O O . ILE A 1 263 ? -21.072 13.147 11.769 1.00 70.00 263 ILE A O 1
ATOM 1992 N N . PHE A 1 264 ? -23.175 13.957 11.822 1.00 72.50 264 PHE A N 1
ATOM 1993 C CA . PHE A 1 264 ? -22.831 15.379 11.713 1.00 72.50 264 PHE A CA 1
ATOM 1994 C C . PHE A 1 264 ? -22.849 16.095 13.066 1.00 72.50 264 PHE A C 1
ATOM 1996 O O . PHE A 1 264 ? -22.484 17.268 13.150 1.00 72.50 264 PHE A O 1
ATOM 2003 N N . VAL A 1 265 ? -23.259 15.404 14.133 1.00 64.06 265 VAL A N 1
ATOM 2004 C CA . VAL A 1 265 ? -23.206 15.946 15.489 1.00 64.06 265 VAL A CA 1
ATOM 2005 C C . VAL A 1 265 ? -21.755 15.904 15.945 1.00 64.06 265 VAL A C 1
ATOM 2007 O O . VAL A 1 265 ? -21.213 14.839 16.218 1.00 64.06 265 VAL A O 1
ATOM 2010 N N . ALA A 1 266 ? -21.121 17.070 16.013 1.00 56.09 266 ALA A N 1
ATOM 2011 C CA . ALA A 1 266 ? -19.797 17.248 16.588 1.00 56.09 266 ALA A CA 1
ATOM 2012 C C . ALA A 1 266 ? -19.946 17.535 18.096 1.00 56.09 266 ALA A C 1
ATOM 2014 O O . ALA A 1 266 ? -20.304 18.659 18.458 1.00 56.09 266 ALA A O 1
ATOM 2015 N N . PRO A 1 267 ? -19.682 16.567 18.999 1.00 55.03 267 PRO A N 1
ATOM 2016 C CA . PRO A 1 267 ? -19.875 16.764 20.439 1.00 55.03 267 PRO A CA 1
ATOM 2017 C C . PRO A 1 267 ? -19.006 17.907 20.986 1.00 55.03 267 PRO A C 1
ATOM 2019 O O . PRO A 1 267 ? -19.423 18.635 21.880 1.00 55.03 267 PRO A O 1
ATOM 2022 N N . CYS A 1 268 ? -17.844 18.135 20.366 1.00 55.62 268 CYS A N 1
ATOM 2023 C CA . CYS A 1 268 ? -16.901 19.207 20.686 1.00 55.62 268 CYS A CA 1
ATOM 2024 C C . CYS A 1 268 ? -17.416 20.635 20.415 1.00 55.62 268 CYS A C 1
ATOM 2026 O O . CYS A 1 268 ? -16.819 21.592 20.898 1.00 55.62 268 CYS A O 1
ATOM 2028 N N . LEU A 1 269 ? -18.515 20.801 19.671 1.00 50.16 269 LEU A N 1
ATOM 2029 C CA . LEU A 1 269 ? -19.179 22.096 19.463 1.00 50.16 269 LEU A CA 1
ATOM 2030 C C . LEU A 1 269 ? -20.272 22.384 20.509 1.00 50.16 269 LEU A C 1
ATOM 2032 O O . LEU A 1 269 ? -20.748 23.515 20.593 1.00 50.16 269 LEU A O 1
ATOM 2036 N N . GLY A 1 270 ? -20.663 21.395 21.322 1.00 50.59 270 GLY A N 1
ATOM 2037 C CA . GLY A 1 270 ? -21.634 21.575 22.408 1.00 50.59 270 GLY A CA 1
ATOM 2038 C C . GLY A 1 270 ? -21.111 22.468 23.536 1.00 50.59 270 GLY A C 1
ATOM 2039 O O . GLY A 1 270 ? -21.857 23.303 24.048 1.00 50.59 270 GLY A O 1
ATOM 2040 N N . ASP A 1 271 ? -19.816 22.360 23.839 1.00 52.62 271 ASP A N 1
ATOM 2041 C CA . ASP A 1 271 ? -19.133 23.117 24.899 1.00 52.62 271 ASP A CA 1
ATOM 2042 C C . ASP A 1 271 ? -18.811 24.572 24.512 1.00 52.62 271 ASP A C 1
ATOM 2044 O O . ASP A 1 271 ? -18.412 25.372 25.355 1.00 52.62 271 ASP A O 1
ATOM 2048 N N . LEU A 1 272 ? -19.013 24.942 23.242 1.00 49.19 272 LEU A N 1
ATOM 2049 C CA . LEU A 1 272 ? -18.808 26.300 22.729 1.00 49.19 272 LEU A CA 1
ATOM 2050 C C . LEU A 1 272 ? -20.060 27.182 22.825 1.00 49.19 272 LEU A C 1
ATOM 2052 O O . LEU A 1 272 ? -20.019 28.337 22.396 1.00 49.19 272 LEU A O 1
ATOM 2056 N N . ARG A 1 273 ? -21.178 26.688 23.384 1.00 44.75 273 ARG A N 1
ATOM 2057 C CA . ARG A 1 273 ? -22.329 27.560 23.660 1.00 44.75 273 ARG A CA 1
ATOM 2058 C C . ARG A 1 273 ? -21.915 28.603 24.705 1.00 44.75 273 ARG A C 1
ATOM 2060 O O . ARG A 1 273 ? -21.563 28.223 25.823 1.00 44.75 273 ARG A O 1
ATOM 2067 N N . PRO A 1 274 ? -21.952 29.908 24.384 1.00 43.69 274 PRO A N 1
ATOM 2068 C CA . PRO A 1 274 ? -21.571 30.937 25.334 1.00 43.69 274 PRO A CA 1
ATOM 2069 C C . PRO A 1 274 ? -22.468 30.867 26.571 1.00 43.69 274 PRO A C 1
ATOM 2071 O O . PRO A 1 274 ? -23.694 30.769 26.489 1.00 43.69 274 PRO A O 1
ATOM 2074 N N . LYS A 1 275 ? -21.816 30.918 27.731 1.00 46.53 275 LYS A N 1
ATOM 2075 C CA . LYS A 1 275 ? -22.366 30.863 29.088 1.00 46.53 275 LYS A CA 1
ATOM 2076 C C . LYS A 1 275 ? -23.156 32.145 29.434 1.00 46.53 275 LYS A C 1
ATOM 2078 O O . LYS A 1 275 ? -22.896 32.764 30.457 1.00 46.53 275 LYS A O 1
ATOM 2083 N N . THR A 1 276 ? -24.093 32.573 28.582 1.00 45.06 276 THR A N 1
ATOM 2084 C CA . THR A 1 276 ? -24.809 33.865 28.708 1.00 45.06 276 THR A CA 1
ATOM 2085 C C . THR A 1 276 ? -26.302 33.719 29.039 1.00 45.06 276 THR A C 1
ATOM 2087 O O . THR A 1 276 ? -27.009 34.713 29.117 1.00 45.06 276 THR A O 1
ATOM 2090 N N . GLN A 1 277 ? -26.816 32.515 29.314 1.00 45.97 277 GLN A N 1
ATOM 2091 C CA . GLN A 1 277 ? -28.214 32.337 29.761 1.00 45.97 277 GLN A CA 1
ATOM 2092 C C . GLN A 1 277 ? -28.367 31.549 31.074 1.00 45.97 277 GLN A C 1
ATOM 2094 O O . GLN A 1 277 ? -29.350 30.846 31.273 1.00 45.97 277 GLN A O 1
ATOM 2099 N N . GLN A 1 278 ? -27.408 31.670 31.997 1.00 38.59 278 GLN A N 1
ATOM 2100 C CA . GLN A 1 278 ? -27.534 31.115 33.359 1.00 38.59 278 GLN A CA 1
ATOM 2101 C C . GLN A 1 278 ? -27.214 32.124 34.477 1.00 38.59 278 GLN A C 1
ATOM 2103 O O . GLN A 1 278 ? -26.864 31.738 35.587 1.00 38.59 278 GLN A O 1
ATOM 2108 N N . GLY A 1 279 ? -27.365 33.425 34.215 1.00 35.44 279 GLY A N 1
ATOM 2109 C CA . GLY A 1 279 ? -27.182 34.467 35.226 1.00 35.44 279 GLY A CA 1
ATOM 2110 C C . GLY A 1 279 ? -28.419 35.341 35.406 1.00 35.44 279 GLY A C 1
ATOM 2111 O O . GLY A 1 279 ? -28.541 36.353 34.730 1.00 35.44 279 GLY A O 1
ATOM 2112 N N . GLY A 1 280 ? -29.286 34.994 36.362 1.00 38.47 280 GLY A N 1
ATOM 2113 C CA . GLY A 1 280 ? -29.979 36.019 37.153 1.00 38.47 280 GLY A CA 1
ATOM 2114 C C . GLY A 1 280 ? -31.416 36.391 36.787 1.00 38.47 280 GLY A C 1
ATOM 2115 O O . GLY A 1 280 ? -31.750 37.571 36.793 1.00 38.47 280 GLY A O 1
ATOM 2116 N N . ALA A 1 281 ? -32.303 35.414 36.596 1.00 42.44 281 ALA A N 1
ATOM 2117 C CA . ALA A 1 281 ? -33.708 35.606 36.959 1.00 42.44 281 ALA A CA 1
ATOM 2118 C C . ALA A 1 281 ? -33.845 35.519 38.494 1.00 42.44 281 ALA A C 1
ATOM 2120 O O . ALA A 1 281 ? -34.107 34.442 39.017 1.00 42.44 281 ALA A O 1
ATOM 2121 N N . ASN A 1 282 ? -33.554 36.613 39.213 1.00 45.47 282 ASN A N 1
ATOM 2122 C CA . ASN A 1 282 ? -34.156 36.963 40.513 1.00 45.47 282 ASN A CA 1
ATOM 2123 C C . ASN A 1 282 ? -33.503 38.220 41.108 1.00 45.47 282 ASN A C 1
ATOM 2125 O O . ASN A 1 282 ? -32.445 38.133 41.726 1.00 45.47 282 ASN A O 1
ATOM 2129 N N . ARG A 1 283 ? -34.175 39.368 40.984 1.00 40.34 283 ARG A N 1
ATOM 2130 C CA . ARG A 1 283 ? -34.212 40.427 42.007 1.00 40.34 283 ARG A CA 1
ATOM 2131 C C . ARG A 1 283 ? -35.550 41.156 41.878 1.00 40.34 283 ARG A C 1
ATOM 2133 O O . ARG A 1 283 ? -35.698 42.052 41.056 1.00 40.34 283 ARG A O 1
ATOM 2140 N N . THR A 1 284 ? -36.519 40.719 42.673 1.00 41.44 284 THR A N 1
ATOM 2141 C CA . THR A 1 284 ? -37.738 41.464 43.002 1.00 41.44 284 THR A CA 1
ATOM 2142 C C . THR A 1 284 ? -37.657 41.906 44.457 1.00 41.44 284 THR A C 1
ATOM 2144 O O . THR A 1 284 ? -37.379 41.070 45.317 1.00 41.44 284 THR A O 1
ATOM 2147 N N . VAL A 1 285 ? -37.995 43.190 44.642 1.00 38.31 285 VAL A N 1
ATOM 2148 C CA . VAL A 1 285 ? -38.145 44.004 45.866 1.00 38.31 285 VAL A CA 1
ATOM 2149 C C . VAL A 1 285 ? -36.848 44.452 46.533 1.00 38.31 285 VAL A C 1
ATOM 2151 O O . VAL A 1 285 ? -36.121 43.610 47.098 1.00 38.31 285 VAL A O 1
#

Sequence (285 aa):
MFFISPFLRSRTLLIVTSSLKSPCFFLISSISSIHRHRPQLQQTTAALLLPVVPAVVASASGGILAAALPTRSHAVTTLITSYVLWGLGETFACCILALYFHRLMVHQLPPRELIVSVFLPVGPLGQGGFAIQQLGVVAADLDFLPLVVSSAADGGAVVGFVTGGQVLQIVGVFLALIMWGAGLGWLVLAATSIATTQTFPFNMGWWGFTFPLGVFATCTSMLAKQLDSVFFRFLTMIFSVSVILLWLIVATRTLLKARTGEIFVAPCLGDLRPKTQQGGANRTV

Organism: NCBI:txid2025994